Protein AF-A0A7K1FU73-F1 (afdb_monomer_lite)

pLDDT: mean 76.1, std 16.8, range [31.58, 98.06]

Radius of gyration: 21.7 Å; chains: 1; bounding box: 49×62×50 Å

Sequence (263 aa):
MDVRQYDPAIARWTVIDPVTHYTESPYNAFSNNPVYFADPSGASPIYNSTTGQYVINGKEVSFNEAMSYANSGGNSDGSNNNVSDTNNSDANNGDNSTIKFPKGEDYEKKYPRLTKLAKQIHSYVQNNSDLLYYLSYYSGYSTMEVLEKLQYGQGTELQSWFYTGEDSDNNGWTPNTGNFITVNAKFVNGLEIAKRNSTIQATSFLLMTTILHEFIHSSRVKNHLPDVTAEYGKALEKYGFGEDINKNNAHEYYQKNGWDFKY

Secondary structure (DSSP, 8-state):
--S--EETTTTEESS--SS--TTS-TT--GGG-TTT---SS----SEETTTTEEEETTEEE-HHHHHHHHHTTTTTTS----S-----------------PPTTS-HHHH-HHHHHHHHHHHHHHHT-HHHHHHHHHHHSS-HHHHHHHHSBTBSSEEEEE---SS-TT--EE--TT-SEEEEEHHHHHHHHH--SHHHHHHHHHHHHHHHHHHHHHHHHHHTT---SS--HHHHHIIIIISS---TTTHHHHHHHTT-----

Foldseek 3Di:
DVPWDADPVVRWTPDFQPDDDPVDGSTHDQVPCPPPDDDPQSADDLADPVVRFRAFQLDTDDPVVSVVCVVVCHCSVRPGPSHHPPPDDDDDDDPPFAAAADPDDPCCVVQVLVLLLLQVLLVLLVPQVQLLVLLCVLLVHDSVVSSQQSTHRHNAHEYEDEDPDPPLFDQKDADLQLRHIYGHVVLSVQLRPDDDQLSVLLSSQSNSLRVSQSSSVSSCSVVVHDPPPDSSSQVSCCRVQVHRRGPVCSSPRSVVSVHDRDD

Structure (mmCIF, N/CA/C/O backbone):
data_AF-A0A7K1FU73-F1
#
_entry.id   AF-A0A7K1FU73-F1
#
loop_
_atom_site.group_PDB
_atom_site.id
_atom_site.type_symbol
_atom_site.label_atom_id
_atom_site.label_alt_id
_atom_site.label_comp_id
_atom_site.label_asym_id
_atom_site.label_entity_id
_atom_site.label_seq_id
_atom_site.pdbx_PDB_ins_code
_atom_site.Cartn_x
_atom_site.Cartn_y
_atom_site.Cartn_z
_atom_site.occupancy
_atom_site.B_iso_or_equiv
_atom_site.auth_seq_id
_atom_site.auth_comp_id
_atom_site.auth_asym_id
_atom_site.auth_atom_id
_atom_site.pdbx_PDB_model_num
ATOM 1 N N . MET A 1 1 ? 25.090 -25.782 -15.969 1.00 52.75 1 MET A N 1
ATOM 2 C CA . MET A 1 1 ? 24.345 -26.572 -14.969 1.00 52.75 1 MET A CA 1
ATOM 3 C C . MET A 1 1 ? 25.040 -27.920 -14.856 1.00 52.75 1 MET A C 1
ATOM 5 O O . MET A 1 1 ? 24.712 -28.822 -15.612 1.00 52.75 1 MET A O 1
ATOM 9 N N . ASP A 1 2 ? 26.058 -28.030 -14.001 1.00 50.34 2 ASP A N 1
ATOM 10 C CA . ASP A 1 2 ? 26.909 -29.237 -13.936 1.00 50.34 2 ASP A CA 1
ATOM 11 C C . ASP A 1 2 ? 26.334 -30.362 -13.058 1.00 50.34 2 ASP A C 1
ATOM 13 O O . ASP A 1 2 ? 26.825 -31.485 -13.105 1.00 50.34 2 ASP A O 1
ATOM 17 N N . VAL A 1 3 ? 25.274 -30.099 -12.282 1.00 53.81 3 VAL A N 1
ATOM 18 C CA . VAL A 1 3 ? 24.751 -31.052 -11.282 1.00 53.81 3 VAL A CA 1
ATOM 19 C C . VAL A 1 3 ? 23.372 -31.632 -11.607 1.00 53.81 3 VAL A C 1
ATOM 21 O O . VAL A 1 3 ? 23.011 -32.672 -11.060 1.00 53.81 3 VAL A O 1
ATOM 24 N N . ARG A 1 4 ? 22.598 -31.007 -12.506 1.00 69.06 4 ARG A N 1
ATOM 25 C CA . ARG A 1 4 ? 21.261 -31.476 -12.908 1.00 69.06 4 ARG A CA 1
ATOM 26 C C . ARG A 1 4 ? 20.988 -31.220 -14.387 1.00 69.06 4 ARG A C 1
ATOM 28 O O . ARG A 1 4 ? 21.364 -30.183 -14.927 1.00 69.06 4 ARG A O 1
ATOM 35 N N . GLN A 1 5 ? 20.307 -32.168 -15.026 1.00 77.38 5 GLN A N 1
ATOM 36 C CA . GLN A 1 5 ? 19.831 -32.046 -16.403 1.00 77.38 5 GLN A CA 1
ATOM 37 C C . GLN A 1 5 ? 18.377 -31.558 -16.401 1.00 77.38 5 GLN A C 1
ATOM 39 O O . GLN A 1 5 ? 17.515 -32.155 -15.754 1.00 77.38 5 GLN A O 1
ATOM 44 N N . TYR A 1 6 ? 18.117 -30.449 -17.092 1.00 79.94 6 TYR A N 1
ATOM 45 C CA . TYR A 1 6 ? 16.782 -29.873 -17.256 1.00 79.94 6 TYR A CA 1
ATOM 46 C C . TYR A 1 6 ? 16.187 -30.307 -18.593 1.00 79.94 6 TYR A C 1
ATOM 48 O O . TYR A 1 6 ? 16.854 -30.183 -19.622 1.00 79.94 6 TYR A O 1
ATOM 56 N N . ASP A 1 7 ? 14.936 -30.767 -18.586 1.00 82.88 7 ASP A N 1
ATOM 57 C CA . ASP A 1 7 ? 14.176 -31.000 -19.810 1.00 82.88 7 ASP A CA 1
ATOM 58 C C . ASP A 1 7 ? 13.173 -29.849 -20.022 1.00 82.88 7 ASP A C 1
ATOM 60 O O . ASP A 1 7 ? 12.140 -29.780 -19.340 1.00 82.88 7 ASP A O 1
ATOM 64 N N . PRO A 1 8 ? 13.449 -28.932 -20.970 1.00 80.69 8 PRO A N 1
ATOM 65 C CA . PRO A 1 8 ? 12.564 -27.809 -21.247 1.00 80.69 8 PRO A CA 1
ATOM 66 C C . PRO A 1 8 ? 11.230 -28.230 -21.872 1.00 80.69 8 PRO A C 1
ATOM 68 O O . PRO A 1 8 ? 10.274 -27.465 -21.776 1.00 80.69 8 PRO A O 1
ATOM 71 N N . ALA A 1 9 ? 11.127 -29.418 -22.486 1.00 82.44 9 ALA A N 1
ATOM 72 C CA . ALA A 1 9 ? 9.883 -29.884 -23.099 1.00 82.44 9 ALA A CA 1
ATOM 73 C C . ALA A 1 9 ? 8.816 -30.225 -22.049 1.00 82.44 9 ALA A C 1
ATOM 75 O O . ALA A 1 9 ? 7.623 -30.076 -22.308 1.00 82.44 9 ALA A O 1
ATOM 76 N N . ILE A 1 10 ? 9.245 -30.647 -20.859 1.00 83.44 10 ILE A N 1
ATOM 77 C CA . ILE A 1 10 ? 8.354 -30.958 -19.732 1.00 83.44 10 ILE A CA 1
ATOM 78 C C . ILE A 1 10 ? 8.454 -29.946 -18.587 1.00 83.44 10 ILE A C 1
ATOM 80 O O . ILE A 1 10 ? 7.702 -30.052 -17.622 1.00 83.44 10 ILE A O 1
ATOM 84 N N . ALA A 1 11 ? 9.358 -28.969 -18.692 1.00 82.00 11 ALA A N 1
ATOM 85 C CA . ALA A 1 11 ? 9.645 -27.958 -17.679 1.00 82.00 11 ALA A CA 1
ATOM 86 C C . ALA A 1 11 ? 9.972 -28.539 -16.288 1.00 82.00 11 ALA A C 1
ATOM 88 O O . ALA A 1 11 ? 9.497 -28.057 -15.256 1.00 82.00 11 ALA A O 1
ATOM 89 N N . ARG A 1 12 ? 10.771 -29.613 -16.260 1.00 83.12 12 ARG A N 1
ATOM 90 C CA . ARG A 1 12 ? 11.177 -30.326 -15.037 1.00 83.12 12 ARG A CA 1
ATOM 91 C C . ARG A 1 12 ? 12.651 -30.714 -15.089 1.00 83.12 12 ARG A C 1
ATOM 93 O O . ARG A 1 12 ? 13.241 -30.836 -16.163 1.00 83.12 12 ARG A O 1
ATOM 100 N N . TRP A 1 13 ? 13.232 -30.965 -13.918 1.00 82.06 13 TRP A N 1
ATOM 101 C CA . TRP A 1 13 ? 14.508 -31.677 -13.828 1.00 82.06 13 TRP A CA 1
ATOM 102 C C . TRP A 1 13 ? 14.306 -33.157 -14.164 1.00 82.06 13 TRP A C 1
ATOM 104 O O . TRP A 1 13 ? 13.301 -33.750 -13.778 1.00 82.06 13 TRP A O 1
ATOM 114 N N . THR A 1 14 ? 15.258 -33.764 -14.872 1.00 84.06 14 THR A N 1
ATOM 115 C CA . THR A 1 14 ? 15.223 -35.201 -15.212 1.00 84.06 14 THR A CA 1
ATOM 116 C C . THR A 1 14 ? 15.855 -36.080 -14.135 1.00 84.06 14 THR A C 1
ATOM 118 O O . THR A 1 14 ? 15.751 -37.305 -14.183 1.00 84.06 14 THR A O 1
ATOM 121 N N . VAL A 1 15 ? 16.494 -35.455 -13.147 1.00 81.38 15 VAL A N 1
ATOM 122 C CA . VAL A 1 15 ? 17.135 -36.096 -11.999 1.00 81.38 15 VAL A CA 1
ATOM 123 C C . VAL A 1 15 ? 16.584 -35.506 -10.704 1.00 81.38 15 VAL A C 1
ATOM 125 O O . VAL A 1 15 ? 16.215 -34.332 -10.662 1.00 81.38 15 VAL A O 1
ATOM 128 N N . ILE A 1 16 ? 16.516 -36.339 -9.663 1.00 79.44 16 ILE A N 1
ATOM 129 C CA . ILE A 1 16 ? 16.050 -35.955 -8.325 1.00 79.44 16 ILE A CA 1
ATOM 130 C C . ILE A 1 16 ? 16.958 -34.855 -7.766 1.00 79.44 16 ILE A C 1
ATOM 132 O O . ILE A 1 16 ? 18.182 -34.966 -7.844 1.00 79.44 16 ILE A O 1
ATOM 136 N N . ASP A 1 17 ? 16.354 -33.818 -7.187 1.00 71.88 17 ASP A N 1
ATOM 137 C CA . ASP A 1 17 ? 17.077 -32.797 -6.433 1.00 71.88 17 ASP A CA 1
ATOM 138 C C . ASP A 1 17 ? 17.860 -33.437 -5.267 1.00 71.88 17 ASP A C 1
ATOM 140 O O . ASP A 1 17 ? 17.248 -34.098 -4.420 1.00 71.88 17 ASP A O 1
ATOM 144 N N . PRO A 1 18 ? 19.196 -33.278 -5.198 1.00 65.62 18 PRO A N 1
ATOM 145 C CA . PRO A 1 18 ? 19.981 -33.769 -4.067 1.00 65.62 18 PRO A CA 1
ATOM 146 C C . PRO A 1 18 ? 19.616 -33.078 -2.741 1.00 65.62 18 PRO A C 1
ATOM 148 O O . PRO A 1 18 ? 19.942 -33.606 -1.677 1.00 65.62 18 PRO A O 1
ATOM 151 N N . VAL A 1 19 ? 18.928 -31.932 -2.791 1.00 60.50 19 VAL A N 1
ATOM 152 C CA . VAL A 1 19 ? 18.384 -31.218 -1.636 1.00 60.50 19 VAL A CA 1
ATOM 153 C C . VAL A 1 19 ? 16.876 -31.464 -1.549 1.00 60.50 19 VAL A C 1
ATOM 155 O O . VAL A 1 19 ? 16.089 -31.091 -2.420 1.00 60.50 19 VAL A O 1
ATOM 158 N N . THR A 1 20 ? 16.446 -32.103 -0.463 1.00 65.31 20 THR A N 1
ATOM 159 C CA . THR A 1 20 ? 15.028 -32.386 -0.218 1.00 65.31 20 THR A CA 1
ATOM 160 C C . THR A 1 20 ? 14.279 -31.145 0.249 1.00 65.31 20 THR A C 1
ATOM 162 O O . THR A 1 20 ? 14.499 -30.657 1.357 1.00 65.31 20 THR A O 1
ATOM 165 N N . HIS A 1 21 ? 13.318 -30.711 -0.559 1.00 62.16 21 HIS A N 1
ATOM 166 C CA . HIS A 1 21 ? 12.363 -29.661 -0.225 1.00 62.16 21 HIS A CA 1
ATOM 167 C C . HIS A 1 21 ? 11.015 -30.308 0.120 1.00 62.16 21 HIS A C 1
ATOM 169 O O . HIS A 1 21 ? 10.339 -30.838 -0.753 1.00 62.16 21 HIS A O 1
ATOM 175 N N . TYR A 1 22 ? 10.604 -30.297 1.392 1.00 71.75 22 TYR A N 1
ATOM 176 C CA . TYR A 1 22 ? 9.397 -31.020 1.841 1.00 71.75 22 TYR A CA 1
ATOM 177 C C . TYR A 1 22 ? 8.083 -30.488 1.252 1.00 71.75 22 TYR A C 1
ATOM 179 O O . TYR A 1 22 ? 7.077 -31.194 1.239 1.00 71.75 22 TYR A O 1
ATOM 187 N N . THR A 1 23 ? 8.086 -29.241 0.788 1.00 69.31 23 THR A N 1
ATOM 188 C CA . THR A 1 23 ? 6.921 -28.556 0.220 1.00 69.31 23 THR A CA 1
ATOM 189 C C . THR A 1 23 ? 6.911 -28.562 -1.305 1.00 69.31 23 THR A C 1
ATOM 191 O O . THR A 1 23 ? 5.951 -28.085 -1.904 1.00 69.31 23 THR A O 1
ATOM 194 N N . GLU A 1 24 ? 7.954 -29.096 -1.944 1.00 73.38 24 GLU A N 1
ATOM 195 C CA . GLU A 1 24 ? 8.099 -29.090 -3.395 1.00 73.38 24 GLU A CA 1
ATOM 196 C C . GLU A 1 24 ? 8.406 -30.485 -3.944 1.00 73.38 24 GLU A C 1
ATOM 198 O O . GLU A 1 24 ? 8.929 -31.365 -3.264 1.00 73.38 24 GLU A O 1
ATOM 203 N N . SER A 1 25 ? 8.055 -30.710 -5.211 1.00 78.12 25 SER A N 1
ATOM 204 C CA . SER A 1 25 ? 8.450 -31.943 -5.887 1.00 78.12 25 SER A CA 1
ATOM 205 C C . SER A 1 25 ? 9.976 -31.988 -6.038 1.00 78.12 25 SER A C 1
ATOM 207 O O . SER A 1 25 ? 10.556 -30.973 -6.423 1.00 78.12 25 SER A O 1
ATOM 209 N N . PRO A 1 26 ? 10.626 -33.159 -5.893 1.00 81.62 26 PRO A N 1
ATOM 210 C CA . PRO A 1 26 ? 12.058 -33.311 -6.171 1.00 81.62 26 PRO A CA 1
ATOM 211 C C . PRO A 1 26 ? 12.457 -33.029 -7.630 1.00 81.62 26 PRO A C 1
ATOM 213 O O . PRO A 1 26 ? 13.639 -33.042 -7.955 1.00 81.62 26 PRO A O 1
ATOM 216 N N . TYR A 1 27 ? 11.479 -32.810 -8.514 1.00 80.44 27 TYR A N 1
ATOM 217 C CA . TYR A 1 27 ? 11.668 -32.472 -9.925 1.00 80.44 27 TYR A CA 1
ATOM 218 C C . TYR A 1 27 ? 11.210 -31.041 -10.260 1.00 80.44 27 TYR A C 1
ATOM 220 O O . TYR A 1 27 ? 11.116 -30.678 -11.437 1.00 80.44 27 TYR A O 1
ATOM 228 N N . ASN A 1 28 ? 10.873 -30.231 -9.247 1.00 79.00 28 ASN A N 1
ATOM 229 C CA . ASN A 1 28 ? 10.442 -28.847 -9.426 1.00 79.00 28 ASN A CA 1
ATOM 230 C C . ASN A 1 28 ? 11.601 -27.983 -9.945 1.00 79.00 28 ASN A C 1
ATOM 232 O O . ASN A 1 28 ? 12.702 -28.038 -9.407 1.00 79.00 28 ASN A O 1
ATOM 236 N N . ALA A 1 29 ? 11.348 -27.197 -10.991 1.00 69.88 29 ALA A N 1
ATOM 237 C CA . ALA A 1 29 ? 12.312 -26.268 -11.559 1.00 69.88 29 ALA A CA 1
ATOM 238 C C . ALA A 1 29 ? 11.847 -24.827 -11.324 1.00 69.88 29 ALA A C 1
ATOM 240 O O . ALA A 1 29 ? 10.680 -24.504 -11.565 1.00 69.88 29 ALA A O 1
ATOM 241 N N . PHE A 1 30 ? 12.770 -23.968 -10.879 1.00 74.38 30 PHE A N 1
ATOM 242 C CA . PHE A 1 30 ? 12.553 -22.524 -10.711 1.00 74.38 30 PHE A CA 1
ATOM 243 C C . PHE A 1 30 ? 11.355 -22.173 -9.804 1.00 74.38 30 PHE A C 1
ATOM 245 O O . PHE A 1 30 ? 10.667 -21.186 -10.059 1.00 74.38 30 PHE A O 1
ATOM 252 N N . SER A 1 31 ? 11.030 -23.015 -8.812 1.00 68.62 31 SER A N 1
ATOM 253 C CA . SER A 1 31 ? 9.813 -22.910 -7.980 1.00 68.62 31 SER A CA 1
ATOM 254 C C . SER A 1 31 ? 8.526 -22.707 -8.805 1.00 68.62 31 SER A C 1
ATOM 256 O O . SER A 1 31 ? 7.625 -21.963 -8.423 1.00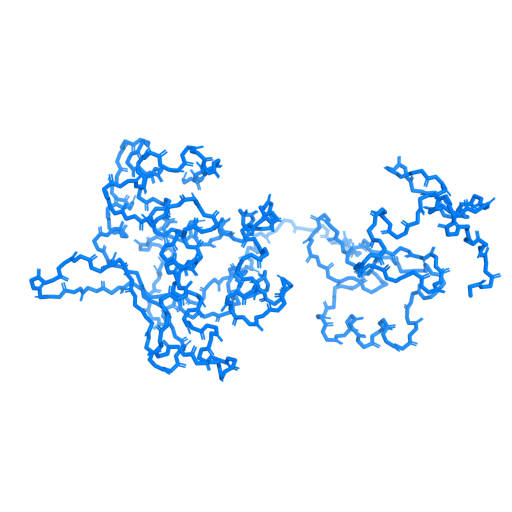 68.62 31 SER A O 1
ATOM 258 N N . ASN A 1 32 ? 8.440 -23.373 -9.965 1.00 71.56 32 ASN A N 1
ATOM 259 C CA . ASN A 1 32 ? 7.395 -23.232 -10.987 1.00 71.56 32 ASN A CA 1
ATOM 260 C C . ASN A 1 32 ? 7.255 -21.827 -11.616 1.00 71.56 32 ASN A C 1
ATOM 262 O O . ASN A 1 32 ? 6.217 -21.533 -12.210 1.00 71.56 32 ASN A O 1
ATOM 266 N N . ASN A 1 33 ? 8.275 -20.967 -11.537 1.00 70.00 33 ASN A N 1
ATOM 267 C CA . ASN A 1 33 ? 8.262 -19.640 -12.154 1.00 70.00 33 ASN A CA 1
ATOM 268 C C . ASN A 1 33 ? 9.570 -19.310 -12.921 1.00 70.00 33 ASN A C 1
ATOM 270 O O . ASN A 1 33 ? 10.372 -18.478 -12.484 1.00 70.00 33 ASN A O 1
ATOM 274 N N . PRO A 1 34 ? 9.776 -19.916 -14.110 1.00 58.41 34 PRO A N 1
ATOM 275 C CA . PRO A 1 34 ? 10.985 -19.739 -14.927 1.00 58.41 34 PRO A CA 1
ATOM 276 C C . PRO A 1 34 ? 11.115 -18.356 -15.587 1.00 58.41 34 PRO A C 1
ATOM 278 O O . PRO A 1 34 ? 12.133 -18.071 -16.211 1.00 58.41 34 PRO A O 1
ATOM 281 N N . VAL A 1 35 ? 10.089 -17.502 -15.495 1.00 54.41 35 VAL A N 1
ATOM 282 C CA . VAL A 1 35 ? 10.132 -16.122 -16.014 1.00 54.41 35 VAL A CA 1
ATOM 283 C C . VAL A 1 35 ? 10.906 -15.206 -15.062 1.00 54.41 35 VAL A C 1
ATOM 285 O O . VAL A 1 35 ? 11.535 -14.250 -15.509 1.00 54.41 35 VAL A O 1
ATOM 288 N N . TYR A 1 36 ? 10.875 -15.508 -13.761 1.00 38.91 36 TYR A N 1
ATOM 289 C CA . TYR A 1 36 ? 11.442 -14.661 -12.710 1.00 38.91 36 TYR A CA 1
ATOM 290 C C . TYR A 1 36 ? 12.682 -15.257 -12.046 1.00 38.91 36 TYR A C 1
ATOM 292 O O . TYR A 1 36 ? 13.560 -14.506 -11.626 1.00 38.91 36 TYR A O 1
ATOM 300 N N . PHE A 1 37 ? 12.772 -16.583 -11.951 1.00 49.66 37 PHE A N 1
ATOM 301 C CA . PHE A 1 37 ? 13.886 -17.247 -11.286 1.00 49.66 37 PHE A CA 1
ATOM 302 C C . PHE A 1 37 ? 14.788 -17.929 -12.309 1.00 49.66 37 PHE A C 1
ATOM 304 O O . PHE A 1 37 ? 14.362 -18.815 -13.048 1.00 49.66 37 PHE A O 1
ATOM 311 N N . ALA A 1 38 ? 16.058 -17.534 -12.321 1.00 52.47 38 ALA A N 1
ATOM 312 C CA . ALA A 1 38 ? 17.122 -18.358 -12.862 1.00 52.47 38 ALA A CA 1
ATOM 313 C C . ALA A 1 38 ? 17.700 -19.170 -11.705 1.00 52.47 38 ALA A C 1
ATOM 315 O O . ALA A 1 38 ? 17.934 -18.625 -10.628 1.00 52.47 38 ALA A O 1
ATOM 316 N N . ASP A 1 39 ? 17.947 -20.454 -11.940 1.00 50.50 39 ASP A N 1
ATOM 317 C CA . ASP A 1 39 ? 18.585 -21.350 -10.979 1.00 50.50 39 ASP A CA 1
ATOM 318 C C . ASP A 1 39 ? 19.924 -21.841 -11.561 1.00 50.50 39 ASP A C 1
ATOM 320 O O . ASP A 1 39 ? 19.989 -22.919 -12.160 1.00 50.50 39 ASP A O 1
ATOM 324 N N . PRO A 1 40 ? 20.994 -21.016 -11.518 1.00 50.38 40 PRO A N 1
ATOM 325 C CA . PRO A 1 40 ? 22.256 -21.345 -12.178 1.00 50.38 40 PRO A CA 1
ATOM 326 C C . PRO A 1 40 ? 22.963 -22.561 -11.559 1.00 50.38 40 PRO A C 1
ATOM 328 O O . PRO A 1 40 ? 23.742 -23.220 -12.256 1.00 50.38 40 PRO A O 1
ATOM 331 N N . SER A 1 41 ? 22.694 -22.859 -10.279 1.00 49.75 41 SER A N 1
ATOM 332 C CA . SER A 1 41 ? 23.367 -23.901 -9.490 1.00 49.75 41 SER A CA 1
ATOM 333 C C . SER A 1 41 ? 22.457 -25.019 -8.975 1.00 49.75 41 SER A C 1
ATOM 335 O O . SER A 1 41 ? 22.942 -26.131 -8.778 1.00 49.75 41 SER A O 1
ATOM 337 N N . GLY A 1 42 ? 21.161 -24.779 -8.784 1.00 49.28 42 GLY A N 1
ATOM 338 C CA . GLY A 1 42 ? 20.241 -25.731 -8.176 1.00 49.28 42 GLY A CA 1
ATOM 339 C C . GLY A 1 42 ? 19.954 -25.512 -6.685 1.00 49.28 42 GLY A C 1
ATOM 340 O O . GLY A 1 42 ? 19.651 -26.508 -6.034 1.00 49.28 42 GLY A O 1
ATOM 341 N N . ALA A 1 43 ? 20.127 -24.313 -6.114 1.00 51.78 43 ALA A N 1
ATOM 342 C CA . ALA A 1 43 ? 20.293 -24.122 -4.661 1.00 51.78 43 ALA A CA 1
ATOM 343 C C . ALA A 1 43 ? 19.257 -23.194 -3.976 1.00 51.78 43 ALA A C 1
ATOM 345 O O . ALA A 1 43 ? 18.640 -22.342 -4.609 1.00 51.78 43 ALA A O 1
ATOM 346 N N . SER A 1 44 ? 19.104 -23.360 -2.650 1.00 52.00 44 SER A N 1
ATOM 347 C CA . SER A 1 44 ? 18.146 -22.669 -1.760 1.00 52.00 44 SER A CA 1
ATOM 348 C C . SER A 1 44 ? 18.219 -21.129 -1.787 1.00 52.00 44 SER A C 1
ATOM 350 O O . SER A 1 44 ? 19.300 -20.569 -1.973 1.00 52.00 44 SER A O 1
ATOM 352 N N . PRO A 1 45 ? 17.113 -20.407 -1.505 1.00 57.75 45 PRO A N 1
ATOM 353 C CA . PRO A 1 45 ? 17.083 -18.941 -1.530 1.00 57.75 45 PRO A CA 1
ATOM 354 C C . PRO A 1 45 ? 17.888 -18.286 -0.385 1.00 57.75 45 PRO A C 1
ATOM 356 O O . PRO A 1 45 ? 17.919 -18.792 0.733 1.00 57.75 45 PRO A O 1
ATOM 359 N N . ILE A 1 46 ? 18.493 -17.116 -0.653 1.00 68.12 46 ILE A N 1
ATOM 360 C CA . ILE A 1 46 ? 19.150 -16.217 0.338 1.00 68.12 46 ILE A CA 1
ATOM 361 C C . ILE A 1 46 ? 18.112 -15.438 1.179 1.00 68.12 46 ILE A C 1
ATOM 363 O O . ILE A 1 46 ? 18.423 -14.830 2.201 1.00 68.12 46 ILE A O 1
ATOM 367 N N . TYR A 1 47 ? 16.858 -15.454 0.730 1.00 66.12 47 TYR A N 1
ATOM 368 C CA . TYR A 1 47 ? 15.725 -14.790 1.359 1.00 66.12 47 TYR A CA 1
ATOM 369 C C . TYR A 1 47 ? 14.976 -15.748 2.285 1.00 66.12 47 TYR A C 1
ATOM 371 O O . TYR A 1 47 ? 14.529 -16.811 1.845 1.00 66.12 47 TYR A O 1
ATOM 379 N N . ASN A 1 48 ? 14.809 -15.374 3.551 1.00 66.31 48 ASN A N 1
ATOM 380 C CA . ASN A 1 48 ? 13.980 -16.105 4.497 1.00 66.31 48 ASN A CA 1
ATOM 381 C C . ASN A 1 48 ? 12.521 -15.665 4.329 1.00 66.31 48 ASN A C 1
ATOM 383 O O . ASN A 1 48 ? 12.128 -14.587 4.769 1.00 66.31 48 ASN A O 1
ATOM 387 N N . SER A 1 49 ? 11.693 -16.518 3.727 1.00 54.09 49 SER A N 1
ATOM 388 C CA . SER A 1 49 ? 10.267 -16.240 3.505 1.00 54.09 49 SER A CA 1
ATOM 389 C C . SER A 1 49 ? 9.427 -16.182 4.786 1.00 54.09 49 SER A C 1
ATOM 391 O O . SER A 1 49 ? 8.303 -15.692 4.750 1.00 54.09 49 SER A O 1
ATOM 393 N N . THR A 1 50 ? 9.947 -16.685 5.907 1.00 54.03 50 THR A N 1
ATOM 394 C CA . THR A 1 50 ? 9.276 -16.691 7.215 1.00 54.03 50 THR A CA 1
ATOM 395 C C . THR A 1 50 ? 9.532 -15.397 7.985 1.00 54.03 50 THR A C 1
ATOM 397 O O . THR A 1 50 ? 8.621 -14.882 8.628 1.00 54.03 50 THR A O 1
ATOM 400 N N . THR A 1 51 ? 10.756 -14.864 7.935 1.00 53.25 51 THR A N 1
ATOM 401 C CA . THR A 1 51 ? 11.141 -13.634 8.653 1.00 53.25 51 THR A CA 1
ATOM 402 C C . THR A 1 51 ? 11.183 -12.396 7.758 1.00 53.25 51 THR A C 1
ATOM 404 O O . THR A 1 51 ? 11.228 -11.280 8.266 1.00 53.25 51 THR A O 1
ATOM 407 N N . GLY A 1 52 ? 11.149 -12.567 6.435 1.00 57.69 52 GLY A N 1
ATOM 408 C CA . GLY A 1 52 ? 11.254 -11.483 5.459 1.00 57.69 52 GLY A CA 1
ATOM 409 C C . GLY A 1 52 ? 12.661 -10.892 5.326 1.00 57.69 52 GLY A C 1
ATOM 410 O O . GLY A 1 52 ? 12.808 -9.806 4.773 1.00 57.69 52 GLY A O 1
ATOM 411 N N . GLN A 1 53 ? 13.685 -11.577 5.839 1.00 66.12 53 GLN A N 1
ATOM 412 C CA . GLN A 1 53 ? 15.058 -11.074 5.932 1.00 66.12 53 GLN A CA 1
ATOM 413 C C . GLN A 1 53 ? 15.979 -11.727 4.896 1.00 66.12 53 GLN A C 1
ATOM 415 O O . GLN A 1 53 ? 15.761 -12.867 4.485 1.00 66.12 53 GLN A O 1
ATOM 420 N N . TYR A 1 54 ? 17.049 -11.027 4.516 1.00 73.69 54 TYR A N 1
ATOM 421 C CA . TYR A 1 54 ? 18.167 -11.630 3.793 1.00 73.69 54 TYR A CA 1
ATOM 422 C C . TYR A 1 54 ? 19.171 -12.175 4.802 1.00 73.69 54 TYR A C 1
ATOM 424 O O . TYR A 1 54 ? 19.671 -11.426 5.641 1.00 73.69 54 TYR A O 1
ATOM 432 N N . VAL A 1 55 ? 19.471 -13.469 4.723 1.00 75.19 55 VAL A N 1
ATOM 433 C CA . VAL A 1 55 ? 20.389 -14.130 5.653 1.00 75.19 55 VAL A CA 1
ATOM 434 C C . VAL A 1 55 ? 21.524 -14.759 4.856 1.00 75.19 55 VAL A C 1
ATOM 436 O O . VAL A 1 55 ? 21.280 -15.532 3.931 1.00 75.19 55 VAL A O 1
ATOM 439 N N . ILE A 1 56 ? 22.764 -14.422 5.214 1.00 76.19 56 ILE A N 1
ATOM 440 C CA . ILE A 1 56 ? 23.977 -15.076 4.710 1.00 76.19 56 ILE A CA 1
ATOM 441 C C . ILE A 1 56 ? 24.659 -15.759 5.894 1.00 76.19 56 ILE A C 1
ATOM 443 O O . ILE A 1 56 ? 25.104 -15.087 6.824 1.00 76.19 56 ILE A O 1
ATOM 447 N N . ASN A 1 57 ? 24.774 -17.085 5.851 1.00 74.81 57 ASN A N 1
ATOM 448 C CA . ASN A 1 57 ? 25.453 -17.906 6.856 1.00 74.81 57 ASN A CA 1
ATOM 449 C C . ASN A 1 57 ? 24.969 -17.622 8.291 1.00 74.81 57 ASN A C 1
ATOM 451 O O . ASN A 1 57 ? 25.778 -17.407 9.191 1.00 74.81 57 ASN A O 1
ATOM 455 N N . GLY A 1 58 ? 23.649 -17.567 8.492 1.00 71.62 58 GLY A N 1
ATOM 456 C CA . GLY A 1 58 ? 23.038 -17.310 9.800 1.00 71.62 58 GLY A CA 1
ATOM 457 C C . GLY A 1 58 ? 23.082 -15.853 10.270 1.00 71.62 58 GLY A C 1
ATOM 458 O O . GLY A 1 58 ? 22.604 -15.556 11.365 1.00 71.62 58 GLY A O 1
ATOM 459 N N . LYS A 1 59 ? 23.611 -14.932 9.452 1.00 72.31 59 LYS A N 1
ATOM 460 C CA . LYS A 1 59 ? 23.656 -13.496 9.740 1.00 72.31 59 LYS A CA 1
ATOM 461 C C . LYS A 1 59 ? 22.700 -12.723 8.837 1.00 72.31 59 LYS A C 1
ATOM 463 O O . LYS A 1 59 ? 22.771 -12.836 7.616 1.00 72.31 59 LYS A O 1
ATOM 468 N N . GLU A 1 60 ? 21.860 -11.887 9.439 1.00 77.44 60 GLU A N 1
ATOM 469 C CA . GLU A 1 60 ? 21.057 -10.905 8.708 1.00 77.44 60 GLU A CA 1
ATOM 470 C C . GLU A 1 60 ? 21.963 -9.882 8.007 1.00 77.44 60 GLU A C 1
ATOM 472 O O . GLU A 1 60 ? 22.883 -9.317 8.611 1.00 77.44 60 GLU A O 1
ATOM 477 N N . VAL A 1 61 ? 21.710 -9.658 6.721 1.00 67.94 61 VAL A N 1
ATOM 478 C CA . VAL A 1 61 ? 22.462 -8.730 5.874 1.00 67.94 61 VAL A CA 1
ATOM 479 C C . VAL A 1 61 ? 21.523 -7.767 5.159 1.00 67.94 61 VAL A C 1
ATOM 481 O O . VAL A 1 61 ? 20.338 -8.041 4.968 1.00 67.94 61 VAL A O 1
ATOM 484 N N . SER A 1 62 ? 22.056 -6.628 4.726 1.00 64.00 62 SER A N 1
ATOM 485 C CA . SER A 1 62 ? 21.318 -5.714 3.856 1.00 64.00 62 SER A CA 1
ATOM 486 C C . SER A 1 62 ? 21.128 -6.305 2.456 1.00 64.00 62 SER A C 1
ATOM 488 O O . SER A 1 62 ? 21.895 -7.156 2.000 1.00 64.00 62 SER A O 1
ATOM 490 N N . PHE A 1 63 ? 20.138 -5.800 1.720 1.00 58.34 63 PHE A N 1
ATOM 491 C CA . PHE A 1 63 ? 19.896 -6.205 0.334 1.00 58.34 63 PHE A CA 1
ATOM 492 C C . PHE A 1 63 ? 21.127 -6.012 -0.569 1.00 58.34 63 PHE A C 1
ATOM 494 O O . PHE A 1 63 ? 21.447 -6.883 -1.373 1.00 58.34 63 PHE A O 1
ATOM 501 N N . ASN A 1 64 ? 21.865 -4.910 -0.405 1.00 58.62 64 ASN A N 1
ATOM 502 C CA . ASN A 1 64 ? 23.079 -4.653 -1.186 1.00 58.62 64 ASN A CA 1
ATOM 503 C C . ASN A 1 64 ? 24.166 -5.708 -0.930 1.00 58.62 64 ASN A C 1
ATOM 505 O O . ASN A 1 64 ? 24.874 -6.106 -1.857 1.00 58.62 64 ASN A O 1
ATOM 509 N N . GLU A 1 65 ? 24.283 -6.187 0.310 1.00 62.41 65 GLU A N 1
ATOM 510 C CA . GLU A 1 65 ? 25.205 -7.263 0.683 1.00 62.41 65 GLU A CA 1
ATOM 511 C C . GLU A 1 65 ? 24.730 -8.615 0.134 1.00 62.41 65 GLU A C 1
ATOM 513 O O . GLU A 1 65 ? 25.534 -9.343 -0.446 1.00 62.41 65 GLU A O 1
ATOM 518 N N . ALA A 1 66 ? 23.428 -8.913 0.216 1.00 69.88 66 ALA A N 1
ATOM 519 C CA . ALA A 1 66 ? 22.816 -10.111 -0.365 1.00 69.88 66 ALA A CA 1
ATOM 520 C C . ALA A 1 66 ? 22.974 -10.177 -1.890 1.00 69.88 66 ALA A C 1
ATOM 522 O O . ALA A 1 66 ? 23.346 -11.214 -2.436 1.00 69.88 66 ALA A O 1
ATOM 523 N N . MET A 1 67 ? 22.760 -9.054 -2.576 1.00 63.00 67 MET A N 1
ATOM 524 C CA . MET A 1 67 ? 22.915 -8.924 -4.023 1.00 63.00 67 MET A CA 1
ATOM 525 C C . MET A 1 67 ? 24.383 -9.042 -4.445 1.00 63.00 67 MET A C 1
ATOM 527 O O . MET A 1 67 ? 24.700 -9.727 -5.414 1.00 63.00 67 MET A O 1
ATOM 531 N N . SER A 1 68 ? 25.301 -8.417 -3.703 1.00 68.69 68 SER A N 1
ATOM 532 C CA . SER A 1 68 ? 26.744 -8.544 -3.956 1.00 68.69 68 SER A CA 1
ATOM 533 C C . SER A 1 68 ? 27.231 -9.980 -3.748 1.00 68.69 68 SER A C 1
ATOM 535 O O . SER A 1 68 ? 28.033 -10.489 -4.530 1.00 68.69 68 SER A O 1
ATOM 537 N N . TYR A 1 69 ? 26.714 -10.657 -2.723 1.00 69.25 69 TYR A N 1
ATOM 538 C CA . TYR A 1 69 ? 26.991 -12.063 -2.455 1.00 69.25 69 TYR A CA 1
ATOM 539 C C . TYR A 1 69 ? 26.427 -12.977 -3.555 1.00 69.25 69 TYR A C 1
ATOM 541 O O . TYR A 1 69 ? 27.167 -13.784 -4.104 1.00 69.25 69 TYR A O 1
ATOM 549 N N . ALA A 1 70 ? 25.172 -12.794 -3.975 1.00 67.12 70 ALA A N 1
ATOM 550 C CA . ALA A 1 70 ? 24.577 -13.565 -5.070 1.00 67.12 70 ALA A CA 1
ATOM 551 C C . ALA A 1 70 ? 25.325 -13.364 -6.404 1.00 67.12 70 ALA A C 1
ATOM 553 O O . ALA A 1 70 ? 25.674 -14.330 -7.081 1.00 67.12 70 ALA A O 1
ATOM 554 N N . ASN A 1 71 ? 25.654 -12.115 -6.751 1.00 61.56 71 ASN A N 1
ATOM 555 C CA . ASN A 1 71 ? 26.372 -11.781 -7.986 1.00 61.56 71 ASN A CA 1
ATOM 556 C C . ASN A 1 71 ? 27.828 -12.270 -8.001 1.00 61.56 71 ASN A C 1
ATOM 558 O O . ASN A 1 71 ? 28.409 -12.419 -9.074 1.00 61.56 71 ASN A O 1
ATOM 562 N N . SER A 1 72 ? 28.420 -12.535 -6.833 1.00 70.56 72 SER A N 1
ATOM 563 C CA . SER A 1 72 ? 29.755 -13.138 -6.718 1.00 70.56 72 SER A CA 1
ATOM 564 C C . SER A 1 72 ? 29.731 -14.672 -6.696 1.00 70.56 72 SER A C 1
ATOM 566 O O . SER A 1 72 ? 30.769 -15.296 -6.487 1.00 70.56 72 SER A O 1
ATOM 568 N N . GLY A 1 73 ? 28.572 -15.295 -6.946 1.00 60.94 73 GLY A N 1
ATOM 569 C CA . GLY A 1 73 ? 28.408 -16.750 -6.901 1.00 60.94 73 GLY A CA 1
ATOM 570 C C . GLY A 1 73 ? 28.268 -17.305 -5.481 1.00 60.94 73 GLY A C 1
ATOM 571 O O . GLY A 1 73 ? 28.438 -18.507 -5.267 1.00 60.94 73 GLY A O 1
ATOM 572 N N . GLY A 1 74 ? 27.971 -16.447 -4.505 1.00 65.69 74 GLY A N 1
ATOM 573 C CA . GLY A 1 74 ? 27.637 -16.847 -3.146 1.00 65.69 74 GLY A CA 1
ATOM 574 C C . GLY A 1 74 ? 26.434 -17.789 -3.123 1.00 65.69 74 GLY A C 1
ATOM 575 O O . GLY A 1 74 ? 25.489 -17.621 -3.893 1.00 65.69 74 GLY A O 1
ATOM 576 N N . ASN A 1 75 ? 26.494 -18.799 -2.250 1.00 66.06 75 ASN A N 1
ATOM 577 C CA . ASN A 1 75 ? 25.503 -19.874 -2.123 1.00 66.06 75 ASN A CA 1
ATOM 578 C C . ASN A 1 75 ? 25.330 -20.753 -3.380 1.00 66.06 75 ASN A C 1
ATOM 580 O O . ASN A 1 75 ? 24.342 -21.473 -3.518 1.00 66.06 75 ASN A O 1
ATOM 584 N N . SER A 1 76 ? 26.303 -20.741 -4.296 1.00 60.34 76 SER A N 1
ATOM 585 C CA . SER A 1 76 ? 26.337 -21.664 -5.441 1.00 60.34 76 SER A CA 1
ATOM 586 C C . SER A 1 76 ? 26.418 -23.141 -5.032 1.00 60.34 76 SER A C 1
ATOM 588 O O . SER A 1 76 ? 26.035 -24.004 -5.816 1.00 60.34 76 SER A O 1
ATOM 590 N N . ASP A 1 77 ? 26.859 -23.433 -3.808 1.00 61.03 77 ASP A N 1
ATOM 591 C CA . ASP A 1 77 ? 26.934 -24.771 -3.214 1.00 61.03 77 ASP A CA 1
ATOM 592 C C . ASP A 1 77 ? 25.744 -25.113 -2.296 1.00 61.03 77 ASP A C 1
ATOM 594 O O . ASP A 1 77 ? 25.707 -26.199 -1.720 1.00 61.03 77 ASP A O 1
ATOM 598 N N . GLY A 1 78 ? 24.772 -24.202 -2.147 1.00 58.81 78 GLY A N 1
ATOM 599 C CA . GLY A 1 78 ? 23.615 -24.388 -1.268 1.00 58.81 78 GLY A CA 1
ATOM 600 C C . GLY A 1 78 ? 23.934 -24.381 0.228 1.00 58.81 78 GLY A C 1
ATOM 601 O O . GLY A 1 78 ? 23.091 -24.791 1.025 1.00 58.81 78 GLY A O 1
ATOM 602 N N . SER A 1 79 ? 25.127 -23.931 0.629 1.00 61.75 79 SER A N 1
ATOM 603 C CA . SER A 1 79 ? 25.571 -23.934 2.030 1.00 61.75 79 SER A CA 1
ATOM 604 C C . SER A 1 79 ? 24.970 -22.822 2.896 1.00 61.75 79 SER A C 1
ATOM 606 O O . SER A 1 79 ? 25.250 -22.762 4.096 1.00 61.75 79 SER A O 1
ATOM 608 N N . ASN A 1 80 ? 24.137 -21.941 2.332 1.00 65.06 80 ASN A N 1
ATOM 609 C CA . ASN A 1 80 ? 23.592 -20.825 3.087 1.00 65.06 80 ASN A CA 1
ATOM 610 C C . ASN A 1 80 ? 22.599 -21.285 4.162 1.00 65.06 80 ASN A C 1
ATOM 612 O O . ASN A 1 80 ? 21.497 -21.756 3.869 1.00 65.06 80 ASN A O 1
ATOM 616 N N . ASN A 1 81 ? 22.958 -21.049 5.424 1.00 66.31 81 ASN A N 1
ATOM 617 C CA . ASN A 1 81 ? 22.017 -21.143 6.528 1.00 66.31 81 ASN A CA 1
ATOM 618 C C . ASN A 1 81 ? 21.071 -19.934 6.493 1.00 66.31 81 ASN A C 1
ATOM 620 O O . ASN A 1 81 ? 21.399 -18.859 6.994 1.00 66.31 81 ASN A O 1
ATOM 624 N N . ASN A 1 82 ? 19.891 -20.130 5.904 1.00 62.00 82 ASN A N 1
ATOM 625 C CA . ASN A 1 82 ? 18.833 -19.122 5.827 1.00 62.00 82 ASN A CA 1
ATOM 626 C C . ASN A 1 82 ? 18.055 -18.976 7.157 1.00 62.00 82 ASN A C 1
ATOM 628 O O . ASN A 1 82 ? 17.018 -18.322 7.217 1.00 62.00 82 ASN A O 1
ATOM 632 N N . VAL A 1 83 ? 18.532 -19.605 8.238 1.00 57.16 83 VAL A N 1
ATOM 633 C CA . VAL A 1 83 ? 18.011 -19.467 9.601 1.00 57.16 83 VAL A CA 1
ATOM 634 C C . VAL A 1 83 ? 18.973 -18.585 10.389 1.00 57.16 83 VAL A C 1
ATOM 636 O O . VAL A 1 83 ? 20.150 -18.909 10.511 1.00 57.16 83 VAL A O 1
ATOM 639 N N . SER A 1 84 ? 18.476 -17.463 10.912 1.00 54.28 84 SER A N 1
ATOM 640 C CA . SER A 1 84 ? 19.261 -16.569 11.769 1.00 54.28 84 SER A CA 1
ATOM 641 C C . SER A 1 84 ? 19.660 -17.300 13.057 1.00 54.28 84 SER A C 1
ATOM 643 O O . SER A 1 84 ? 18.800 -17.904 13.702 1.00 54.28 84 SER A O 1
ATOM 645 N N . ASP A 1 85 ? 20.942 -17.262 13.436 1.00 51.84 85 ASP A N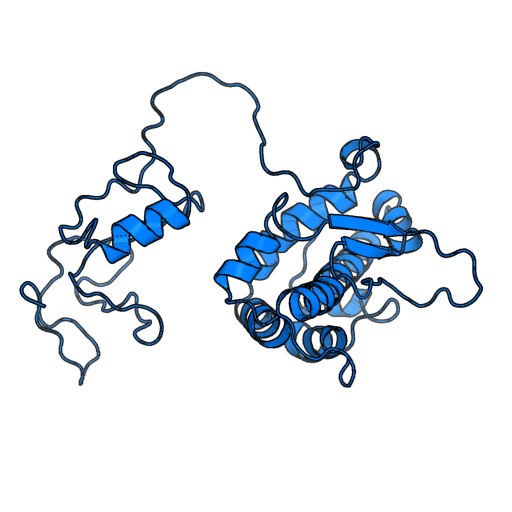 1
ATOM 646 C CA . ASP A 1 85 ? 21.448 -17.886 14.668 1.00 51.84 85 ASP A CA 1
ATOM 647 C C . ASP A 1 85 ? 20.974 -17.094 15.902 1.00 51.84 85 ASP A C 1
ATOM 649 O O . ASP A 1 85 ? 21.722 -16.356 16.543 1.00 51.84 85 ASP A O 1
ATOM 653 N N . THR A 1 86 ? 19.701 -17.232 16.275 1.00 44.81 86 THR A N 1
ATOM 654 C CA . THR A 1 86 ? 19.167 -16.643 17.508 1.00 44.81 86 THR A CA 1
ATOM 655 C C . THR A 1 86 ? 19.367 -17.594 18.683 1.00 44.81 86 THR A C 1
ATOM 657 O O . THR A 1 86 ? 18.413 -18.152 19.220 1.00 44.81 86 THR A O 1
ATOM 660 N N . ASN A 1 87 ? 20.616 -17.753 19.118 1.00 40.12 87 ASN A N 1
ATOM 661 C CA . ASN A 1 87 ? 20.919 -18.176 20.485 1.00 40.12 87 ASN A CA 1
ATOM 662 C C . ASN A 1 87 ? 21.230 -16.939 21.329 1.00 40.12 87 ASN A C 1
ATOM 664 O O . ASN A 1 87 ? 22.377 -16.681 21.683 1.00 40.12 87 ASN A O 1
ATOM 668 N N . ASN A 1 88 ? 20.193 -16.177 21.670 1.00 33.44 88 ASN A N 1
ATOM 669 C CA . ASN A 1 88 ? 20.189 -15.494 22.953 1.00 33.44 88 ASN A CA 1
ATOM 670 C C . ASN A 1 88 ? 18.758 -15.397 23.478 1.00 33.44 88 ASN A C 1
ATOM 672 O O . ASN A 1 88 ? 17.938 -14.603 23.018 1.00 33.44 88 ASN A O 1
ATOM 676 N N . SER A 1 89 ? 18.478 -16.271 24.434 1.00 43.09 89 SER A N 1
ATOM 677 C CA . SER A 1 89 ? 17.439 -16.102 25.430 1.00 43.09 89 SER A CA 1
ATOM 678 C C . SER A 1 89 ? 17.622 -14.753 26.113 1.00 43.09 89 SER A C 1
ATOM 680 O O . SER A 1 89 ? 18.555 -14.595 26.887 1.00 43.09 89 SER A O 1
ATOM 682 N N . ASP A 1 90 ? 16.750 -13.799 25.815 1.00 35.41 90 ASP A N 1
ATOM 683 C CA . ASP A 1 90 ? 16.102 -12.982 26.833 1.00 35.41 90 ASP A CA 1
ATOM 684 C C . ASP A 1 90 ? 14.994 -12.157 26.185 1.00 35.41 90 ASP A C 1
ATOM 686 O O . ASP A 1 90 ? 15.178 -11.452 25.192 1.00 35.41 90 ASP A O 1
ATOM 690 N N . ALA A 1 91 ? 13.803 -12.279 26.762 1.00 45.34 91 ALA A N 1
ATOM 691 C CA . ALA A 1 91 ? 12.691 -11.401 26.481 1.00 45.34 91 ALA A CA 1
ATOM 692 C C . ALA A 1 91 ? 13.131 -9.953 26.705 1.00 45.34 91 ALA A C 1
ATOM 694 O O . ALA A 1 91 ? 13.514 -9.623 27.821 1.00 45.34 91 ALA A O 1
ATOM 695 N N . ASN A 1 92 ? 13.041 -9.106 25.678 1.00 33.78 92 ASN A N 1
ATOM 696 C CA . ASN A 1 92 ? 12.702 -7.690 25.806 1.00 33.78 92 ASN A CA 1
ATOM 697 C C . ASN A 1 92 ? 12.403 -7.087 24.427 1.00 33.78 92 ASN A C 1
ATOM 699 O O . ASN A 1 92 ? 13.284 -6.913 23.595 1.00 33.78 92 ASN A O 1
ATOM 703 N N . ASN A 1 93 ? 11.119 -6.793 24.227 1.00 46.81 93 ASN A N 1
ATOM 704 C CA . ASN A 1 93 ? 10.575 -5.613 23.557 1.00 46.81 93 ASN A CA 1
ATOM 705 C C . ASN A 1 93 ? 11.528 -4.857 22.599 1.00 46.81 93 ASN A C 1
ATOM 707 O O . ASN A 1 93 ? 12.388 -4.096 23.040 1.00 46.81 93 ASN A O 1
ATOM 711 N N . GLY A 1 94 ? 11.311 -5.007 21.292 1.00 31.58 94 GLY A N 1
ATOM 712 C CA . GLY A 1 94 ? 12.069 -4.304 20.257 1.00 31.58 94 GLY A CA 1
ATOM 713 C C . GLY A 1 94 ? 11.380 -4.366 18.897 1.00 31.58 94 GLY A C 1
ATOM 714 O O . GLY A 1 94 ? 11.969 -4.849 17.937 1.00 31.58 94 GLY A O 1
ATOM 715 N N . ASP A 1 95 ? 10.121 -3.919 18.829 1.00 40.50 95 ASP A N 1
ATOM 716 C CA . ASP A 1 95 ? 9.414 -3.650 17.568 1.00 40.50 95 ASP A CA 1
ATOM 717 C C . ASP A 1 95 ? 10.113 -2.479 16.855 1.00 40.50 95 ASP A C 1
ATOM 719 O O . ASP A 1 95 ? 9.806 -1.314 17.092 1.00 40.50 95 ASP A O 1
ATOM 723 N N . ASN A 1 96 ? 11.122 -2.787 16.037 1.00 38.19 96 ASN A N 1
ATOM 724 C CA . ASN A 1 96 ? 11.833 -1.820 15.207 1.00 38.19 96 ASN A CA 1
ATOM 725 C C . ASN A 1 96 ? 11.478 -2.037 13.735 1.00 38.19 96 ASN A C 1
ATOM 727 O O . ASN A 1 96 ? 12.238 -2.586 12.944 1.00 38.19 96 ASN A O 1
ATOM 731 N N . SER A 1 97 ? 10.309 -1.534 13.365 1.00 34.88 97 SER A N 1
ATOM 732 C CA . SER A 1 97 ? 9.999 -1.078 12.012 1.00 34.88 97 SER A CA 1
ATOM 733 C C . SER A 1 97 ? 9.140 0.176 12.201 1.00 34.88 97 SER A C 1
ATOM 735 O O . SER A 1 97 ? 8.210 0.127 13.005 1.00 34.88 97 SER A O 1
ATOM 737 N N . THR A 1 98 ? 9.497 1.331 11.611 1.00 35.12 98 THR A N 1
ATOM 738 C CA . THR A 1 98 ? 8.907 2.657 11.946 1.00 35.12 98 THR A CA 1
ATOM 739 C C . THR A 1 98 ? 8.677 3.628 10.784 1.00 35.12 98 THR A C 1
ATOM 741 O O . THR A 1 98 ? 9.630 4.343 10.487 1.00 35.12 98 THR A O 1
ATOM 744 N N . ILE A 1 99 ? 7.471 3.754 10.162 1.00 45.88 99 ILE A N 1
ATOM 745 C CA . ILE A 1 99 ? 7.171 4.830 9.160 1.00 45.88 99 ILE A CA 1
ATOM 746 C C . ILE A 1 99 ? 7.672 6.146 9.689 1.00 45.88 99 ILE A C 1
ATOM 748 O O . ILE A 1 99 ? 7.453 6.505 10.845 1.00 45.88 99 ILE A O 1
ATOM 752 N N . LYS A 1 100 ? 8.313 6.897 8.800 1.00 55.00 100 LYS A N 1
ATOM 753 C CA . LYS A 1 100 ? 8.652 8.277 9.084 1.00 55.00 100 LYS A CA 1
ATOM 754 C C . LYS A 1 100 ? 7.374 9.087 8.913 1.00 55.00 100 LYS A C 1
ATOM 756 O O . LYS A 1 100 ? 7.021 9.484 7.809 1.00 55.00 100 LYS A O 1
ATOM 761 N N . PHE A 1 101 ? 6.646 9.254 10.009 1.00 60.56 101 PHE A N 1
ATOM 762 C CA . PHE A 1 101 ? 5.795 10.422 10.195 1.00 60.56 101 PHE A CA 1
ATOM 763 C C . PHE A 1 101 ? 6.707 11.643 10.445 1.00 60.56 101 PHE A C 1
ATOM 765 O O . PHE A 1 101 ? 7.858 11.457 10.866 1.00 60.56 101 PHE A O 1
ATOM 772 N N . PRO A 1 102 ? 6.249 12.883 10.196 1.00 57.53 102 PRO A N 1
ATOM 773 C CA . PRO A 1 102 ? 7.051 14.084 10.411 1.00 57.53 102 PRO A CA 1
ATOM 774 C C . PRO A 1 102 ? 7.724 14.105 11.786 1.00 57.53 102 PRO A C 1
ATOM 776 O O . PRO A 1 102 ? 7.094 13.828 12.810 1.00 57.53 102 PRO A O 1
ATOM 779 N N . LYS A 1 103 ? 9.006 14.486 11.832 1.00 49.41 103 LYS A N 1
ATOM 780 C CA . LYS A 1 103 ? 9.733 14.658 13.09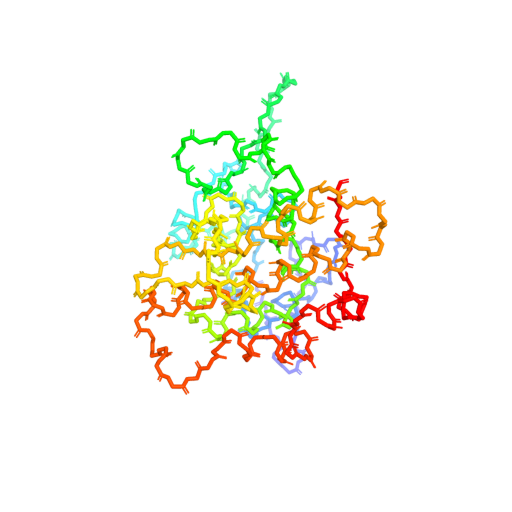9 1.00 49.41 103 LYS A CA 1
ATOM 781 C C . LYS A 1 103 ? 9.038 15.706 13.978 1.00 49.41 103 LYS A C 1
ATOM 783 O O . LYS A 1 103 ? 8.925 16.857 13.567 1.00 49.41 103 LYS A O 1
ATOM 788 N N . GLY A 1 104 ? 8.674 15.340 15.210 1.00 52.28 104 GLY A N 1
ATOM 789 C CA . GLY A 1 104 ? 8.315 16.305 16.262 1.00 52.28 104 GLY A CA 1
ATOM 790 C C . GLY A 1 104 ? 7.074 15.980 17.096 1.00 52.28 104 GLY A C 1
ATOM 791 O O . GLY A 1 104 ? 6.941 16.534 18.183 1.00 52.28 104 GLY A O 1
ATOM 792 N N . GLU A 1 105 ? 6.204 15.070 16.652 1.00 58.44 105 GLU A N 1
ATOM 793 C CA . GLU A 1 105 ? 5.060 14.592 17.442 1.00 58.44 105 GLU A CA 1
ATOM 794 C C . GLU A 1 105 ? 5.124 13.071 17.637 1.00 58.44 105 GLU A C 1
ATOM 796 O O . GLU A 1 105 ? 5.617 12.343 16.777 1.00 58.44 105 GLU A O 1
ATOM 801 N N . ASP A 1 106 ? 4.609 12.581 18.766 1.00 70.88 106 ASP A N 1
ATOM 802 C CA . ASP A 1 106 ? 4.397 11.149 19.012 1.00 70.88 106 ASP A CA 1
ATOM 803 C C . ASP A 1 106 ? 3.173 10.678 18.199 1.00 70.88 106 ASP A C 1
ATOM 805 O O . ASP A 1 106 ? 2.056 10.553 18.710 1.00 70.88 106 ASP A O 1
ATOM 809 N N . TYR A 1 107 ? 3.369 10.540 16.882 1.00 71.25 107 TYR A N 1
ATOM 810 C CA . TYR A 1 107 ? 2.320 10.198 15.915 1.00 71.25 107 TYR A CA 1
ATOM 811 C C . TYR A 1 107 ? 1.688 8.838 16.202 1.00 71.25 107 TYR A C 1
ATOM 813 O O . TYR A 1 107 ? 0.482 8.697 16.026 1.00 71.25 107 TYR A O 1
ATOM 821 N N . GLU A 1 108 ? 2.458 7.870 16.700 1.00 76.25 108 GLU A N 1
ATOM 822 C CA . GLU A 1 108 ? 1.926 6.556 17.072 1.00 76.25 108 GLU A CA 1
ATOM 823 C C . GLU A 1 108 ? 0.914 6.670 18.215 1.00 76.25 108 GLU A C 1
ATOM 825 O O . GLU A 1 108 ? -0.138 6.028 18.196 1.00 76.25 108 GLU A O 1
ATOM 830 N N . LYS A 1 109 ? 1.183 7.554 19.183 1.00 83.00 109 LYS A N 1
ATOM 831 C CA . LYS A 1 109 ? 0.251 7.854 20.271 1.00 83.00 109 LYS A CA 1
ATOM 832 C C . LYS A 1 109 ? -0.934 8.710 19.827 1.00 83.00 109 LYS A C 1
ATOM 834 O O . LYS A 1 109 ? -2.034 8.539 20.350 1.00 83.00 109 LYS A O 1
ATOM 839 N N . LYS A 1 110 ? -0.720 9.651 18.904 1.00 82.69 110 LYS A N 1
ATOM 840 C CA . LYS A 1 110 ? -1.755 10.587 18.431 1.00 82.69 110 LYS A CA 1
ATOM 841 C C . LYS A 1 110 ? -2.719 9.947 17.425 1.00 82.69 110 LYS A C 1
ATOM 843 O O . LYS A 1 110 ? -3.911 10.234 17.480 1.00 82.69 110 LYS A O 1
ATOM 848 N N . TYR A 1 111 ? -2.214 9.077 16.551 1.00 87.25 111 TYR A N 1
ATOM 849 C CA . TYR A 1 111 ? -2.959 8.397 15.487 1.00 87.25 111 TYR A CA 1
ATOM 850 C C . TYR A 1 111 ? -2.641 6.886 15.458 1.00 87.25 111 TYR A C 1
ATOM 852 O O . TYR A 1 111 ? -2.002 6.380 14.523 1.00 87.25 111 TYR A O 1
ATOM 860 N N . PRO A 1 112 ? -3.049 6.137 16.499 1.00 90.19 112 PRO A N 1
ATOM 861 C CA . PRO A 1 112 ? -2.719 4.722 16.626 1.00 90.19 112 PRO A CA 1
ATOM 862 C C . PRO A 1 112 ? -3.326 3.858 15.515 1.00 90.19 112 PRO A C 1
ATOM 864 O O . PRO A 1 112 ? -2.689 2.896 15.078 1.00 90.19 112 PRO A O 1
ATOM 867 N N . ARG A 1 113 ? -4.529 4.172 15.011 1.00 93.44 113 ARG A N 1
ATOM 868 C CA . ARG A 1 113 ? -5.131 3.405 13.910 1.00 93.44 113 ARG A CA 1
ATOM 869 C C . ARG A 1 113 ? -4.486 3.735 12.573 1.00 93.44 113 ARG A C 1
ATOM 871 O O . ARG A 1 113 ? -4.235 2.812 11.810 1.00 93.44 113 ARG A O 1
ATOM 878 N N . LEU A 1 114 ? -4.153 4.993 12.290 1.00 91.19 114 LEU A N 1
ATOM 879 C CA . LEU A 1 114 ? -3.387 5.331 11.084 1.00 91.19 114 LEU A CA 1
ATOM 880 C C . LEU A 1 114 ? -2.020 4.631 11.079 1.00 91.19 114 LEU A C 1
ATOM 882 O O . LEU A 1 114 ? -1.580 4.125 10.051 1.00 91.19 114 LEU A O 1
ATOM 886 N N . THR A 1 115 ? -1.378 4.544 12.241 1.00 88.31 115 THR A N 1
ATOM 887 C CA . THR A 1 115 ? -0.111 3.823 12.404 1.00 88.31 115 THR A CA 1
ATOM 888 C C . THR A 1 115 ? -0.267 2.334 12.092 1.00 88.31 115 THR A C 1
ATOM 890 O O . THR A 1 115 ? 0.480 1.786 11.280 1.00 88.31 115 THR A O 1
ATOM 893 N N . LYS A 1 116 ? -1.280 1.675 12.675 1.00 91.44 116 LYS A N 1
ATOM 894 C CA . LYS A 1 116 ? -1.600 0.270 12.367 1.00 91.44 116 LYS A CA 1
ATOM 895 C C . LYS A 1 116 ? -1.939 0.066 10.895 1.00 91.44 116 LYS A C 1
ATOM 897 O O . LYS A 1 116 ? -1.492 -0.911 10.301 1.00 91.44 116 LYS A O 1
ATOM 902 N N . LEU A 1 117 ? -2.699 0.991 10.309 1.00 93.69 117 LEU A N 1
ATOM 903 C CA . LEU A 1 117 ? -3.068 0.962 8.900 1.00 93.69 117 LEU A CA 1
ATOM 904 C C . LEU A 1 117 ? -1.812 0.909 8.043 1.00 93.69 117 LEU A C 1
ATOM 906 O O . LEU A 1 117 ? -1.657 0.009 7.227 1.00 93.69 117 LEU A O 1
ATOM 910 N N . ALA A 1 118 ? -0.891 1.831 8.289 1.00 89.75 118 ALA A N 1
ATOM 911 C CA . ALA A 1 118 ? 0.309 1.962 7.496 1.00 89.75 118 ALA A CA 1
ATOM 912 C C . ALA A 1 118 ? 1.271 0.766 7.669 1.00 89.75 118 ALA A C 1
ATOM 914 O O . ALA A 1 118 ? 1.872 0.329 6.691 1.00 89.75 118 ALA A O 1
ATOM 915 N N . LYS A 1 119 ? 1.329 0.148 8.862 1.00 87.25 119 LYS A N 1
ATOM 916 C CA . LYS A 1 119 ? 1.993 -1.158 9.070 1.00 87.25 119 LYS A CA 1
ATOM 917 C C . LYS A 1 119 ? 1.339 -2.285 8.251 1.00 87.25 119 LYS A C 1
ATOM 919 O O . LYS A 1 119 ? 2.035 -3.134 7.698 1.00 87.25 119 LYS A O 1
ATOM 924 N N . GLN A 1 120 ? 0.009 -2.299 8.153 1.00 92.12 120 GLN A N 1
ATOM 925 C CA . GLN A 1 120 ? -0.740 -3.353 7.461 1.00 92.12 120 GLN A CA 1
ATOM 926 C C . GLN A 1 120 ? -0.642 -3.274 5.927 1.00 92.12 120 GLN A C 1
ATOM 928 O O . GLN A 1 120 ? -0.710 -4.318 5.273 1.00 92.12 120 GLN A O 1
ATOM 933 N N . ILE A 1 121 ? -0.448 -2.079 5.350 1.00 93.25 121 ILE A N 1
ATOM 934 C CA . ILE A 1 121 ? -0.364 -1.875 3.889 1.00 93.25 121 ILE A CA 1
ATOM 935 C C . ILE A 1 121 ? 0.659 -2.813 3.248 1.00 93.25 121 ILE A C 1
ATOM 937 O O . ILE A 1 121 ? 0.335 -3.467 2.260 1.00 93.25 121 ILE A O 1
ATOM 941 N N . HIS A 1 122 ? 1.855 -2.927 3.835 1.00 87.56 122 HIS A N 1
ATOM 942 C CA . HIS A 1 122 ? 2.918 -3.786 3.313 1.00 87.56 122 HIS A CA 1
ATOM 943 C C . HIS A 1 122 ? 2.444 -5.235 3.124 1.00 87.56 122 HIS A C 1
ATOM 945 O O . HIS A 1 122 ? 2.530 -5.784 2.029 1.00 87.56 122 HIS A O 1
ATOM 951 N N . SER A 1 123 ? 1.867 -5.829 4.174 1.00 85.88 123 SER A N 1
ATOM 952 C CA . SER A 1 123 ? 1.392 -7.218 4.132 1.00 85.88 123 SER A CA 1
ATOM 953 C C . SER A 1 123 ? 0.207 -7.392 3.180 1.00 85.88 123 SER A C 1
ATOM 955 O O . SER A 1 123 ? 0.091 -8.420 2.520 1.00 85.88 123 SER A O 1
ATOM 957 N N . TYR A 1 124 ? -0.682 -6.401 3.091 1.00 90.12 124 TYR A N 1
ATOM 958 C CA . TYR A 1 124 ? -1.813 -6.447 2.167 1.00 90.12 124 TYR A CA 1
ATOM 959 C C . TYR A 1 124 ? -1.353 -6.429 0.703 1.00 90.12 124 TYR A C 1
ATOM 961 O O . TYR A 1 124 ? -1.809 -7.248 -0.091 1.00 90.12 124 TYR A O 1
ATOM 969 N N . VAL A 1 125 ? -0.402 -5.554 0.362 1.00 89.00 125 VAL A N 1
ATOM 970 C CA . VAL A 1 125 ? 0.181 -5.479 -0.984 1.00 89.00 125 VAL A CA 1
ATOM 971 C C . VAL A 1 125 ? 0.984 -6.738 -1.310 1.00 89.00 125 VAL A C 1
ATOM 973 O O . VAL A 1 125 ? 0.826 -7.294 -2.390 1.00 89.00 125 VAL A O 1
ATOM 976 N N . GLN A 1 126 ? 1.796 -7.234 -0.373 1.00 84.12 126 GLN A N 1
ATOM 977 C CA . GLN A 1 126 ? 2.589 -8.452 -0.563 1.00 84.12 126 GLN A CA 1
ATOM 978 C C . GLN A 1 126 ? 1.723 -9.676 -0.898 1.00 84.12 126 GLN A C 1
ATOM 980 O O . GLN A 1 126 ? 2.128 -10.514 -1.700 1.00 84.12 126 GLN A O 1
ATOM 985 N N . ASN A 1 127 ? 0.527 -9.765 -0.312 1.00 80.12 127 ASN A N 1
ATOM 986 C CA . ASN A 1 127 ? -0.407 -10.870 -0.534 1.00 80.12 127 ASN A CA 1
ATOM 987 C C . ASN A 1 127 ? -1.384 -10.636 -1.702 1.00 80.12 127 ASN A C 1
ATOM 989 O O . ASN A 1 127 ? -2.236 -11.485 -1.958 1.00 80.12 127 ASN A O 1
ATOM 993 N N . ASN A 1 128 ? -1.279 -9.510 -2.414 1.00 81.56 128 ASN A N 1
ATOM 994 C CA . ASN A 1 128 ? -2.118 -9.184 -3.563 1.00 81.56 128 ASN A CA 1
ATOM 995 C C . ASN A 1 128 ? -1.233 -8.970 -4.799 1.00 81.56 128 ASN A C 1
ATOM 997 O O . ASN A 1 128 ? -0.751 -7.867 -5.060 1.00 81.56 128 ASN A O 1
ATOM 1001 N N . SER A 1 129 ? -1.004 -10.048 -5.556 1.00 81.62 129 SER A N 1
ATOM 1002 C CA . SER A 1 129 ? -0.095 -10.054 -6.710 1.00 81.62 129 SER A CA 1
ATOM 1003 C C . SER A 1 129 ? -0.494 -9.062 -7.800 1.00 81.62 129 SER A C 1
ATOM 1005 O O . SER A 1 129 ? 0.382 -8.430 -8.388 1.00 81.62 129 SER A O 1
ATOM 1007 N N . ASP A 1 130 ? -1.795 -8.891 -8.041 1.00 83.06 130 ASP A N 1
ATOM 1008 C CA . ASP A 1 130 ? -2.307 -7.969 -9.058 1.00 83.06 130 ASP A CA 1
ATOM 1009 C C . ASP A 1 130 ? -2.074 -6.518 -8.631 1.00 83.06 130 ASP A C 1
ATOM 1011 O O . ASP A 1 130 ? -1.556 -5.705 -9.399 1.00 83.06 130 ASP A O 1
ATOM 1015 N N . LEU A 1 131 ? -2.371 -6.195 -7.369 1.00 90.25 131 LEU A N 1
ATOM 1016 C CA . LEU A 1 131 ? -2.107 -4.872 -6.813 1.00 90.25 131 LEU A CA 1
ATOM 1017 C C . LEU A 1 131 ? -0.609 -4.549 -6.807 1.00 90.25 131 LEU A C 1
ATOM 1019 O O . LEU A 1 131 ? -0.219 -3.450 -7.199 1.00 90.25 131 LEU A O 1
ATOM 1023 N N . LEU A 1 132 ? 0.236 -5.502 -6.404 1.00 86.31 132 LEU A N 1
ATOM 1024 C CA . LEU A 1 132 ? 1.689 -5.347 -6.422 1.00 86.31 132 LEU A CA 1
ATOM 1025 C C . LEU A 1 132 ? 2.222 -5.138 -7.849 1.00 86.31 132 LEU A C 1
ATOM 1027 O O . LEU A 1 132 ? 3.095 -4.294 -8.061 1.00 86.31 132 LEU A O 1
ATOM 1031 N N . TYR A 1 133 ? 1.667 -5.853 -8.831 1.00 83.94 133 TYR A N 1
ATOM 1032 C CA . TYR A 1 133 ? 1.979 -5.655 -10.245 1.00 83.94 133 TYR A CA 1
ATOM 1033 C C . TYR A 1 133 ? 1.647 -4.228 -10.706 1.00 83.94 133 TYR A C 1
ATOM 1035 O O . TYR A 1 133 ? 2.516 -3.550 -11.256 1.00 83.94 133 TYR A O 1
ATOM 1043 N N . TYR A 1 134 ? 0.433 -3.732 -10.440 1.00 88.12 134 TYR A N 1
ATOM 1044 C CA . TYR A 1 134 ? 0.045 -2.376 -10.847 1.00 88.12 134 TYR A CA 1
ATOM 1045 C C . TYR A 1 134 ? 0.831 -1.292 -10.110 1.00 88.12 134 TYR A C 1
ATOM 1047 O O . TYR A 1 134 ? 1.211 -0.294 -10.723 1.00 88.12 134 TYR A O 1
ATOM 1055 N N . LEU A 1 135 ? 1.132 -1.495 -8.825 1.00 90.38 135 LEU A N 1
ATOM 1056 C CA . LEU A 1 135 ? 2.002 -0.598 -8.069 1.00 90.38 135 LEU A CA 1
ATOM 1057 C C . LEU A 1 135 ? 3.382 -0.502 -8.713 1.00 90.38 135 LEU A C 1
ATOM 1059 O O . LEU A 1 135 ? 3.873 0.603 -8.926 1.00 90.38 135 LEU A O 1
ATOM 1063 N N . SER A 1 136 ? 3.990 -1.633 -9.069 1.00 86.19 136 SER A N 1
ATOM 1064 C CA . SER A 1 136 ? 5.278 -1.663 -9.768 1.00 86.19 136 SER A CA 1
ATOM 1065 C C . SER A 1 136 ? 5.196 -0.942 -11.117 1.00 86.19 136 SER A C 1
ATOM 1067 O O . SER A 1 136 ? 5.956 -0.009 -11.376 1.00 86.19 136 SER A O 1
ATOM 1069 N N . TYR A 1 137 ? 4.204 -1.295 -11.937 1.00 85.88 137 TYR A N 1
ATOM 1070 C CA . TYR A 1 137 ? 4.024 -0.732 -13.272 1.00 85.88 137 TYR A CA 1
ATOM 1071 C C . TYR A 1 137 ? 3.858 0.796 -13.261 1.00 85.88 137 TYR A C 1
ATOM 1073 O O . TYR A 1 137 ? 4.519 1.501 -14.025 1.00 85.88 137 TYR A O 1
ATOM 1081 N N . TYR A 1 138 ? 3.004 1.328 -12.381 1.00 90.81 138 TYR A N 1
ATOM 1082 C CA . TYR A 1 138 ? 2.713 2.763 -12.347 1.00 90.81 138 TYR A CA 1
ATOM 1083 C C . TYR A 1 138 ? 3.754 3.587 -11.588 1.00 90.81 138 TYR A C 1
ATOM 1085 O O . TYR A 1 138 ? 3.972 4.748 -11.942 1.00 90.81 138 TYR A O 1
ATOM 1093 N N . SER A 1 139 ? 4.417 3.016 -10.579 1.00 91.56 139 SER A N 1
ATOM 1094 C CA . SER A 1 139 ? 5.452 3.721 -9.809 1.00 91.56 139 SER A CA 1
ATOM 1095 C C . SER A 1 139 ? 6.775 3.840 -10.566 1.00 91.56 139 SER A C 1
ATOM 1097 O O . SER A 1 139 ? 7.547 4.765 -10.307 1.00 91.56 139 SER A O 1
ATOM 1099 N N . GLY A 1 140 ? 7.045 2.914 -11.494 1.00 82.88 140 GLY A N 1
ATOM 1100 C CA . GLY A 1 140 ? 8.355 2.759 -12.125 1.00 82.88 140 GLY A CA 1
ATOM 1101 C C . GLY A 1 140 ? 9.373 2.011 -11.264 1.00 82.88 140 GLY A C 1
ATOM 1102 O O . GLY A 1 140 ? 10.530 1.911 -11.657 1.00 82.88 140 GLY A O 1
ATOM 1103 N N . TYR A 1 141 ? 8.958 1.497 -10.106 1.00 83.81 141 TYR A N 1
ATOM 1104 C CA . TYR A 1 141 ? 9.765 0.627 -9.262 1.00 83.81 141 TYR A CA 1
ATOM 1105 C C . TYR A 1 141 ? 9.537 -0.840 -9.615 1.00 83.81 141 TYR A C 1
ATOM 1107 O O . TYR A 1 141 ? 8.450 -1.231 -10.041 1.00 83.81 141 TYR A O 1
ATOM 1115 N N . SER A 1 142 ? 10.537 -1.686 -9.380 1.00 82.12 142 SER A N 1
ATOM 1116 C CA . SER A 1 142 ? 10.316 -3.132 -9.312 1.00 82.12 142 SER A CA 1
ATOM 1117 C C . SER A 1 142 ? 9.348 -3.482 -8.173 1.00 82.12 142 SER A C 1
ATOM 1119 O O . SER A 1 142 ? 9.199 -2.733 -7.207 1.00 82.12 142 SER A O 1
ATOM 1121 N N . THR A 1 143 ? 8.700 -4.644 -8.242 1.00 75.00 143 THR A N 1
ATOM 1122 C CA . THR A 1 143 ? 7.813 -5.127 -7.166 1.00 75.00 143 THR A CA 1
ATOM 1123 C C . THR A 1 143 ? 8.527 -5.196 -5.811 1.00 75.00 143 THR A C 1
ATOM 1125 O O . THR A 1 143 ? 7.932 -4.907 -4.778 1.00 75.00 143 THR A O 1
ATOM 1128 N N . MET A 1 144 ? 9.824 -5.502 -5.802 1.00 70.31 144 MET A N 1
ATOM 1129 C CA . MET A 1 144 ? 10.635 -5.533 -4.585 1.00 70.31 144 MET A CA 1
ATOM 1130 C C . MET A 1 144 ? 10.889 -4.136 -4.013 1.00 70.31 144 MET A C 1
ATOM 1132 O O . MET A 1 144 ? 10.712 -3.929 -2.818 1.00 70.31 144 MET A O 1
ATOM 1136 N N . GLU A 1 145 ? 11.233 -3.165 -4.859 1.00 80.81 145 GLU A N 1
ATOM 1137 C CA . GLU A 1 145 ? 11.376 -1.766 -4.440 1.00 80.81 145 GLU A CA 1
ATOM 1138 C C . GLU A 1 145 ? 10.049 -1.175 -3.947 1.00 80.81 145 GLU A C 1
ATOM 1140 O O . GLU A 1 145 ? 10.053 -0.343 -3.041 1.00 80.81 145 GLU A O 1
ATOM 1145 N N . VAL A 1 146 ? 8.911 -1.602 -4.509 1.00 81.44 146 VAL A N 1
ATOM 1146 C CA . VAL A 1 146 ? 7.584 -1.249 -3.985 1.00 81.44 146 VAL A CA 1
ATOM 1147 C C . VAL A 1 146 ? 7.424 -1.770 -2.559 1.00 81.44 146 VAL A C 1
ATOM 1149 O O . VAL A 1 146 ? 7.096 -0.988 -1.672 1.00 81.44 146 VAL A O 1
ATOM 1152 N N . LEU A 1 147 ? 7.680 -3.059 -2.315 1.00 82.00 147 LEU A N 1
ATOM 1153 C CA . LEU A 1 147 ? 7.557 -3.640 -0.974 1.00 82.00 147 LEU A CA 1
ATOM 1154 C C . LEU A 1 147 ? 8.517 -2.980 0.023 1.00 82.00 147 LEU A C 1
ATOM 1156 O O . LEU A 1 147 ? 8.084 -2.564 1.094 1.00 82.00 147 LEU A O 1
ATOM 1160 N N . GLU A 1 148 ? 9.780 -2.773 -0.357 1.00 79.06 148 GLU A N 1
ATOM 1161 C CA . GLU A 1 148 ? 10.762 -2.077 0.480 1.00 79.06 148 GLU A CA 1
ATOM 1162 C C . GLU A 1 148 ? 10.282 -0.669 0.853 1.00 79.06 148 GLU A C 1
ATOM 1164 O O . GLU A 1 148 ? 10.352 -0.275 2.010 1.00 79.06 148 GLU A O 1
ATOM 1169 N N . LYS A 1 149 ? 9.742 0.100 -0.099 1.00 83.94 149 LYS A N 1
ATOM 1170 C CA . LYS A 1 149 ? 9.303 1.483 0.154 1.00 83.94 149 LYS A CA 1
ATOM 1171 C C . LYS A 1 149 ? 7.951 1.585 0.853 1.00 83.94 149 LYS A C 1
ATOM 1173 O O . LYS A 1 149 ? 7.647 2.651 1.382 1.00 83.94 149 LYS A O 1
ATOM 1178 N N . LEU A 1 150 ? 7.144 0.526 0.836 1.00 86.06 150 LEU A N 1
ATOM 1179 C CA . LEU A 1 150 ? 5.906 0.428 1.612 1.00 86.06 150 LEU A CA 1
ATOM 1180 C C . LEU A 1 150 ? 6.136 -0.160 3.007 1.00 86.06 150 LEU A C 1
ATOM 1182 O O . LEU A 1 150 ? 5.241 -0.080 3.851 1.00 86.06 150 LEU A O 1
ATOM 1186 N N . GLN A 1 151 ? 7.305 -0.755 3.266 1.00 81.88 151 GLN A N 1
ATOM 1187 C CA . GLN A 1 151 ? 7.652 -1.245 4.591 1.00 81.88 151 GLN A CA 1
ATOM 1188 C C . GLN A 1 151 ? 7.623 -0.092 5.586 1.00 81.88 151 GLN A C 1
ATOM 1190 O O . GLN A 1 151 ? 8.186 0.979 5.348 1.00 81.88 151 GLN A O 1
ATOM 1195 N N . TYR A 1 152 ? 6.985 -0.331 6.735 1.00 75.81 152 TYR A N 1
ATOM 1196 C CA . TYR A 1 152 ? 6.814 0.712 7.726 1.00 75.81 152 TYR A CA 1
ATOM 1197 C C . TYR A 1 152 ? 8.198 1.188 8.212 1.00 75.81 152 TYR A C 1
ATOM 1199 O O . TYR A 1 152 ? 8.914 0.474 8.908 1.00 75.81 152 TYR A O 1
ATOM 1207 N N . GLY A 1 153 ? 8.602 2.379 7.770 1.00 69.25 153 GLY A N 1
ATOM 1208 C CA . GLY A 1 153 ? 9.855 3.058 8.139 1.00 69.25 153 GLY A CA 1
ATOM 1209 C C . GLY A 1 153 ? 10.894 3.240 7.094 1.00 69.25 153 GLY A C 1
ATOM 1210 O O . GLY A 1 153 ? 11.858 3.991 7.277 1.00 69.25 153 GLY A O 1
ATOM 1211 N N . GLN A 1 154 ? 10.606 2.639 5.967 1.00 66.38 154 GLN A N 1
ATOM 1212 C CA . GLN A 1 154 ? 11.295 2.863 4.735 1.00 66.38 154 GLN A CA 1
ATOM 1213 C C . GLN A 1 154 ? 10.385 3.687 3.820 1.00 66.38 154 GLN A C 1
ATOM 1215 O O . GLN A 1 154 ? 9.184 3.819 4.047 1.00 66.38 154 GLN A O 1
ATOM 1220 N N . GLY A 1 155 ? 10.979 4.316 2.810 1.00 72.19 155 GLY A N 1
ATOM 1221 C CA . GLY A 1 155 ? 10.220 5.022 1.781 1.00 72.19 155 GLY A CA 1
ATOM 1222 C C . GLY A 1 155 ? 9.817 6.464 2.106 1.00 72.19 155 GLY A C 1
ATOM 1223 O O . GLY A 1 155 ? 10.572 7.229 2.711 1.00 72.19 155 GLY A O 1
ATOM 1224 N N . THR A 1 156 ? 8.677 6.873 1.547 1.00 77.94 156 THR A N 1
ATOM 1225 C CA . THR A 1 156 ? 8.206 8.265 1.520 1.00 77.94 156 THR A CA 1
ATOM 1226 C C . THR A 1 156 ? 7.538 8.658 2.839 1.00 77.94 156 THR A C 1
ATOM 1228 O O . THR A 1 156 ? 6.774 7.883 3.404 1.00 77.94 156 THR A O 1
ATOM 1231 N N . GLU A 1 157 ? 7.809 9.874 3.321 1.00 81.00 157 GLU A N 1
ATOM 1232 C CA . GLU A 1 157 ? 7.213 10.396 4.557 1.00 81.00 157 GLU A CA 1
ATOM 1233 C C . GLU A 1 157 ? 5.690 10.551 4.410 1.00 81.00 157 GLU A C 1
ATOM 1235 O O . GLU A 1 157 ? 5.227 11.145 3.437 1.00 81.00 157 GLU A O 1
ATOM 1240 N N . LEU A 1 158 ? 4.911 10.036 5.366 1.00 81.00 158 LEU A N 1
ATOM 1241 C CA . LEU A 1 158 ? 3.448 10.162 5.386 1.00 81.00 158 LEU A CA 1
ATOM 1242 C C . LEU A 1 158 ? 3.030 11.268 6.354 1.00 81.00 158 LEU A C 1
ATOM 1244 O O . LEU A 1 158 ? 3.318 11.193 7.547 1.00 81.00 158 LEU A O 1
ATOM 1248 N N . GLN A 1 159 ? 2.294 12.260 5.860 1.00 79.69 159 GLN A N 1
ATOM 1249 C CA . GLN A 1 159 ? 1.794 13.378 6.657 1.00 79.69 159 GLN A CA 1
ATOM 1250 C C . GLN A 1 159 ? 0.262 13.402 6.670 1.00 79.69 159 GLN A C 1
ATOM 1252 O O . GLN A 1 159 ? -0.390 13.078 5.677 1.00 79.69 159 GLN A O 1
ATOM 1257 N N . SER A 1 160 ? -0.337 13.829 7.781 1.00 67.38 160 SER A N 1
ATOM 1258 C CA . SER A 1 160 ? -1.746 14.227 7.787 1.00 67.38 160 SER A CA 1
ATOM 1259 C C . SER A 1 160 ? -1.846 15.730 7.545 1.00 67.38 160 SER A C 1
ATOM 1261 O O . SER A 1 160 ? -1.168 16.523 8.197 1.00 67.38 160 SER A O 1
ATOM 1263 N N . TRP A 1 161 ? -2.679 16.132 6.586 1.00 63.88 161 TRP A N 1
ATOM 1264 C CA . TRP A 1 161 ? -2.819 17.532 6.190 1.00 63.88 161 TRP A CA 1
ATOM 1265 C C . TRP A 1 161 ? -4.228 18.052 6.485 1.00 63.88 161 TRP A C 1
ATOM 1267 O O . TRP A 1 161 ? -5.229 17.409 6.157 1.00 63.88 161 TRP A O 1
ATOM 1277 N N . PHE A 1 162 ? -4.313 19.243 7.086 1.00 54.66 162 PHE A N 1
ATOM 1278 C CA . PHE A 1 162 ? -5.566 19.972 7.288 1.00 54.66 162 PHE A CA 1
ATOM 1279 C C . PHE A 1 162 ? -5.798 20.948 6.135 1.00 54.66 162 PHE A C 1
ATOM 1281 O O . PHE A 1 162 ? -5.069 21.926 5.979 1.00 54.66 162 PHE A O 1
ATOM 1288 N N . TYR A 1 163 ? -6.827 20.695 5.331 1.00 56.34 163 TYR A N 1
ATOM 1289 C CA . TYR A 1 163 ? -7.296 21.665 4.346 1.00 56.34 163 TYR A CA 1
ATOM 1290 C C . TYR A 1 163 ? -8.235 22.671 5.028 1.00 56.34 163 TYR A C 1
ATOM 1292 O O . TYR A 1 163 ? -9.144 22.269 5.754 1.00 56.34 163 TYR A O 1
ATOM 1300 N N . THR A 1 164 ? -8.006 23.970 4.826 1.00 49.66 164 THR A N 1
ATOM 1301 C CA . THR A 1 164 ? -8.795 25.064 5.430 1.00 49.66 164 THR A CA 1
ATOM 1302 C C . THR A 1 164 ? -9.745 25.758 4.440 1.00 49.66 164 THR A C 1
ATOM 1304 O O . THR A 1 164 ? -10.399 26.724 4.823 1.00 49.66 164 THR A O 1
ATOM 1307 N N . GLY A 1 165 ? -9.835 25.282 3.188 1.00 49.09 165 GLY A N 1
ATOM 1308 C CA . GLY A 1 165 ? -10.697 25.835 2.130 1.00 49.09 165 GLY A CA 1
ATOM 1309 C C . GLY A 1 165 ? -11.943 24.994 1.801 1.00 49.09 165 GLY A C 1
ATOM 1310 O O . GLY A 1 165 ? -12.112 23.888 2.312 1.00 49.09 165 GLY A O 1
ATOM 1311 N N . GLU A 1 166 ? -12.809 25.527 0.930 1.00 43.09 166 GLU A N 1
ATOM 1312 C CA . GLU A 1 166 ? -14.114 24.942 0.555 1.00 43.09 166 GLU A CA 1
ATOM 1313 C C . GLU A 1 166 ? -14.032 23.670 -0.315 1.00 43.09 166 GLU A C 1
ATOM 1315 O O . GLU A 1 166 ? -14.963 22.865 -0.276 1.00 43.09 166 GLU A O 1
ATOM 1320 N N . ASP A 1 167 ? -12.917 23.405 -1.011 1.00 48.62 167 ASP A N 1
ATOM 1321 C CA . ASP A 1 167 ? -12.728 22.176 -1.806 1.00 48.62 167 ASP A CA 1
ATOM 1322 C C . ASP A 1 167 ? -12.235 20.992 -0.954 1.00 48.62 167 ASP A C 1
ATOM 1324 O O . ASP A 1 167 ? -11.116 20.487 -1.047 1.00 48.62 167 ASP A O 1
ATOM 1328 N N . SER A 1 168 ? -13.133 20.544 -0.077 1.00 53.44 168 SER A N 1
ATOM 1329 C CA . SER A 1 168 ? -12.947 19.464 0.903 1.00 53.44 168 SER A CA 1
ATOM 1330 C C . SER A 1 168 ? -12.936 18.032 0.328 1.00 53.44 168 SER A C 1
ATOM 1332 O O . SER A 1 168 ? -13.078 17.067 1.088 1.00 53.44 168 SER A O 1
ATOM 1334 N N . ASP A 1 169 ? -12.783 17.891 -0.991 1.00 58.28 169 ASP A N 1
ATOM 1335 C CA . ASP A 1 169 ? -12.994 16.635 -1.723 1.00 58.28 169 ASP A CA 1
ATOM 1336 C C . ASP A 1 169 ? -11.712 15.877 -2.073 1.00 58.28 169 ASP A C 1
ATOM 1338 O O . ASP A 1 169 ? -11.793 14.719 -2.485 1.00 58.28 169 ASP A O 1
ATOM 1342 N N . ASN A 1 170 ? -10.538 16.473 -1.848 1.00 73.12 170 ASN A N 1
ATOM 1343 C CA . ASN A 1 170 ? -9.281 15.773 -2.070 1.00 73.12 170 ASN A CA 1
ATOM 1344 C C . ASN A 1 170 ? -8.918 14.862 -0.880 1.00 73.12 170 ASN A C 1
ATOM 1346 O O . ASN A 1 170 ? -8.920 15.291 0.283 1.00 73.12 170 ASN A O 1
ATOM 1350 N N . ASN A 1 171 ? -8.614 13.594 -1.167 1.00 84.00 171 ASN A N 1
ATOM 1351 C CA . ASN A 1 171 ? -8.299 12.588 -0.149 1.00 84.00 171 ASN A CA 1
ATOM 1352 C C . ASN A 1 171 ? -6.825 12.641 0.271 1.00 84.00 171 ASN A C 1
ATOM 1354 O O . ASN A 1 171 ? -6.518 12.320 1.422 1.00 84.00 171 ASN A O 1
ATOM 1358 N N . GLY A 1 172 ? -5.939 13.069 -0.628 1.00 85.75 172 GLY A N 1
ATOM 1359 C CA . GLY A 1 172 ? -4.497 13.123 -0.428 1.00 85.75 172 GLY A CA 1
ATOM 1360 C C . GLY A 1 172 ? -3.821 14.079 -1.404 1.00 85.75 172 GLY A C 1
ATOM 1361 O O . GLY A 1 172 ? -4.482 14.730 -2.209 1.00 85.75 172 GLY A O 1
ATOM 1362 N N . TRP A 1 173 ? -2.512 14.249 -1.260 1.00 87.75 173 TRP A N 1
ATOM 1363 C CA . TRP A 1 173 ? -1.717 15.048 -2.190 1.00 87.75 173 TRP A CA 1
ATOM 1364 C C . TRP A 1 173 ? -0.228 14.741 -2.063 1.00 87.75 173 TRP A C 1
ATOM 1366 O O . TRP A 1 173 ? 0.279 14.548 -0.951 1.00 87.75 173 TRP A O 1
ATOM 1376 N N . THR A 1 174 ? 0.473 14.817 -3.192 1.00 85.44 174 THR A N 1
ATOM 1377 C CA . THR A 1 174 ? 1.925 14.699 -3.296 1.00 85.44 174 THR A CA 1
ATOM 1378 C C . THR A 1 174 ? 2.517 15.985 -3.894 1.00 85.44 174 THR A C 1
ATOM 1380 O O . THR A 1 174 ? 2.090 16.417 -4.965 1.00 85.44 174 THR A O 1
ATOM 1383 N N . PRO A 1 175 ? 3.523 16.617 -3.259 1.00 81.88 175 PRO A N 1
ATOM 1384 C CA . PRO A 1 175 ? 4.245 17.745 -3.837 1.00 81.88 175 PRO A CA 1
ATOM 1385 C C . PRO A 1 175 ? 5.058 17.332 -5.065 1.00 81.88 175 PRO A C 1
ATOM 1387 O O . PRO A 1 175 ? 5.562 16.216 -5.141 1.00 81.88 175 PRO A O 1
ATOM 1390 N N . ASN A 1 176 ? 5.357 18.293 -5.941 1.00 82.12 176 ASN A N 1
ATOM 1391 C CA . ASN A 1 176 ? 6.227 18.092 -7.113 1.00 82.12 176 ASN A CA 1
ATOM 1392 C C . ASN A 1 176 ? 7.651 17.602 -6.773 1.00 82.12 176 ASN A C 1
ATOM 1394 O O . ASN A 1 176 ? 8.401 17.235 -7.669 1.00 82.12 176 ASN A O 1
ATOM 1398 N N . THR A 1 177 ? 8.055 17.639 -5.499 1.00 81.50 177 THR A N 1
ATOM 1399 C CA . THR A 1 177 ? 9.324 17.070 -5.023 1.00 81.50 177 THR A CA 1
ATOM 1400 C C . THR A 1 177 ? 9.242 15.569 -4.749 1.00 81.50 177 THR A C 1
ATOM 1402 O O . THR A 1 177 ? 10.275 14.916 -4.662 1.00 81.50 177 THR A O 1
ATOM 1405 N N . GLY A 1 178 ? 8.038 15.018 -4.561 1.00 81.88 178 GLY A N 1
ATOM 1406 C CA . GLY A 1 178 ? 7.809 13.617 -4.207 1.00 81.88 178 GLY A CA 1
ATOM 1407 C C . GLY A 1 178 ? 8.343 13.214 -2.827 1.00 81.88 178 GLY A C 1
ATOM 1408 O O . GLY A 1 178 ? 8.380 12.025 -2.516 1.00 81.88 178 GLY A O 1
ATOM 1409 N N . ASN A 1 179 ? 8.788 14.161 -1.994 1.00 83.94 179 ASN A N 1
ATOM 1410 C CA . ASN A 1 179 ? 9.504 13.858 -0.747 1.00 83.94 179 ASN A CA 1
ATOM 1411 C C . ASN A 1 179 ? 8.606 13.319 0.373 1.00 83.94 179 ASN A C 1
ATOM 1413 O O . ASN A 1 179 ? 9.077 12.561 1.220 1.00 83.94 179 ASN A O 1
ATOM 1417 N N . PHE A 1 180 ? 7.332 13.692 0.359 1.00 84.50 180 PHE A N 1
ATOM 1418 C CA . PHE A 1 180 ? 6.317 13.227 1.292 1.00 84.50 180 PHE A CA 1
ATOM 1419 C C . PHE A 1 180 ? 4.999 13.011 0.549 1.00 84.50 180 PHE A C 1
ATOM 1421 O O . PHE A 1 180 ? 4.834 13.498 -0.565 1.00 84.50 180 PHE A O 1
ATOM 1428 N N . ILE A 1 181 ? 4.075 12.294 1.169 1.00 88.50 181 ILE A N 1
ATOM 1429 C CA . ILE A 1 181 ? 2.687 12.159 0.736 1.00 88.50 181 ILE A CA 1
ATOM 1430 C C . ILE A 1 181 ? 1.779 12.649 1.852 1.00 88.50 181 ILE A C 1
ATOM 1432 O O . ILE A 1 181 ? 2.131 12.574 3.033 1.00 88.50 181 ILE A O 1
ATOM 1436 N N . THR A 1 182 ? 0.604 13.146 1.491 1.00 87.19 182 THR A N 1
ATOM 1437 C CA . THR A 1 182 ? -0.373 13.629 2.463 1.00 87.19 182 THR A CA 1
ATOM 1438 C C . THR A 1 182 ? -1.679 12.864 2.357 1.00 87.19 182 THR A C 1
ATOM 1440 O O . THR A 1 182 ? -2.109 12.501 1.267 1.00 87.19 182 THR A O 1
ATOM 1443 N N . VAL A 1 183 ? -2.324 12.649 3.501 1.00 89.00 183 VAL A N 1
ATOM 1444 C CA . VAL A 1 183 ? -3.715 12.195 3.593 1.00 89.00 183 VAL A CA 1
ATOM 1445 C C . VAL A 1 183 ? -4.554 13.233 4.326 1.00 89.00 183 VAL A C 1
ATOM 1447 O O . VAL A 1 183 ? -4.085 13.916 5.243 1.00 89.00 183 VAL A O 1
ATOM 1450 N N . ASN A 1 184 ? -5.820 13.349 3.942 1.00 87.25 184 ASN A N 1
ATOM 1451 C CA . ASN A 1 184 ? -6.734 14.328 4.506 1.00 87.25 184 ASN A CA 1
ATOM 1452 C C . ASN A 1 184 ? -7.031 14.013 5.982 1.00 87.25 184 ASN A C 1
ATOM 1454 O O . ASN A 1 184 ? -7.584 12.962 6.333 1.00 87.25 184 ASN A O 1
ATOM 1458 N N . ALA A 1 185 ? -6.707 14.967 6.858 1.00 84.12 185 ALA A N 1
ATOM 1459 C CA . ALA A 1 185 ? -6.841 14.821 8.302 1.00 84.12 185 ALA A CA 1
ATOM 1460 C C . ALA A 1 185 ? -8.283 14.533 8.760 1.00 84.12 185 ALA A C 1
ATOM 1462 O O . ALA A 1 185 ? -8.477 13.926 9.812 1.00 84.12 185 ALA A O 1
ATOM 1463 N N . LYS A 1 186 ? -9.311 14.903 7.981 1.00 85.31 186 LYS A N 1
ATOM 1464 C CA . LYS A 1 186 ? -10.712 14.570 8.289 1.00 85.31 186 LYS A CA 1
ATOM 1465 C C . LYS A 1 186 ? -10.940 13.059 8.319 1.00 85.31 186 LYS A C 1
ATOM 1467 O O . LYS A 1 186 ? -11.611 12.571 9.227 1.00 85.31 186 LYS A O 1
ATOM 1472 N N . PHE A 1 187 ? -10.378 12.321 7.361 1.00 89.56 187 PHE A N 1
ATOM 1473 C CA . PHE A 1 187 ? -10.502 10.863 7.318 1.00 89.56 187 PHE A CA 1
ATOM 1474 C C . PHE A 1 187 ? -9.614 10.194 8.359 1.00 89.56 187 PHE A C 1
ATOM 1476 O O . PHE A 1 187 ? -10.057 9.234 8.980 1.00 89.56 187 PHE A O 1
ATOM 1483 N N . VAL A 1 188 ? -8.424 10.741 8.625 1.00 90.19 188 VAL A N 1
ATOM 1484 C CA . VAL A 1 188 ? -7.563 10.277 9.726 1.00 90.19 188 VAL A CA 1
ATOM 1485 C C . VAL A 1 188 ? -8.298 10.392 11.062 1.00 90.19 188 VAL A C 1
ATOM 1487 O O . VAL A 1 188 ? -8.489 9.396 11.753 1.00 90.19 188 VAL A O 1
ATOM 1490 N N . ASN A 1 189 ? -8.807 11.580 11.389 1.00 86.44 189 ASN A N 1
ATOM 1491 C CA . ASN A 1 189 ? -9.574 11.802 12.615 1.00 86.44 189 ASN A CA 1
ATOM 1492 C C . ASN A 1 189 ? -10.826 10.919 12.658 1.00 86.44 189 ASN A C 1
ATOM 1494 O O . ASN A 1 189 ? -11.144 10.350 13.700 1.00 86.44 189 ASN A O 1
ATOM 1498 N N . GLY A 1 190 ? -11.515 10.772 11.522 1.00 88.50 190 GLY A N 1
ATOM 1499 C CA . GLY A 1 190 ? -12.651 9.869 11.372 1.00 88.50 190 GLY A CA 1
ATOM 1500 C C . GLY A 1 190 ? -12.297 8.418 11.699 1.00 88.50 190 GLY A C 1
ATOM 1501 O O . GLY A 1 190 ? -13.042 7.770 12.435 1.00 88.50 190 GLY A O 1
ATOM 1502 N N . LEU A 1 191 ? -11.150 7.925 11.221 1.00 94.88 191 LEU A N 1
ATOM 1503 C CA . LEU A 1 191 ? -10.661 6.581 11.512 1.00 94.88 191 LEU A CA 1
ATOM 1504 C C . LEU A 1 191 ? -10.403 6.404 13.008 1.00 94.88 191 LEU A C 1
ATOM 1506 O O . LEU A 1 191 ? -10.847 5.404 13.571 1.00 94.88 191 LEU A O 1
ATOM 1510 N N . GLU A 1 192 ? -9.741 7.363 13.657 1.00 92.44 192 GLU A N 1
ATOM 1511 C CA . GLU A 1 192 ? -9.396 7.271 15.082 1.00 92.44 192 GLU A CA 1
ATOM 1512 C C . GLU A 1 192 ? -10.632 7.252 15.995 1.00 92.44 192 GLU A C 1
ATOM 1514 O O . GLU A 1 192 ? -10.689 6.472 16.946 1.00 92.44 192 GLU A O 1
ATOM 1519 N N . ILE A 1 193 ? -11.665 8.049 15.689 1.00 90.88 193 ILE A N 1
ATOM 1520 C CA . ILE A 1 193 ? -12.855 8.175 16.554 1.00 90.88 193 ILE A CA 1
ATOM 1521 C C . ILE A 1 193 ? -14.000 7.217 16.196 1.00 90.88 193 ILE A C 1
ATOM 1523 O O . ILE A 1 193 ? -14.961 7.089 16.965 1.00 90.88 193 ILE A O 1
ATOM 1527 N N . ALA A 1 194 ? -13.956 6.568 15.028 1.00 94.12 194 ALA A N 1
ATOM 1528 C CA . ALA A 1 194 ? -15.044 5.715 14.560 1.00 94.12 194 ALA A CA 1
ATOM 1529 C C . ALA A 1 194 ? -15.311 4.544 15.522 1.00 94.12 194 ALA A C 1
ATOM 1531 O O . ALA A 1 194 ? -14.394 3.877 16.008 1.00 94.12 194 ALA A O 1
ATOM 1532 N N . LYS A 1 195 ? -16.599 4.276 15.772 1.00 95.38 195 LYS A N 1
ATOM 1533 C CA . LYS A 1 195 ? -17.067 3.208 16.679 1.00 95.38 195 LYS A CA 1
ATOM 1534 C C . LYS A 1 195 ? -17.655 2.000 15.952 1.00 95.38 195 LYS A C 1
ATOM 1536 O O . LYS A 1 195 ? -17.640 0.897 16.482 1.00 95.38 195 LYS A O 1
ATOM 1541 N N . ARG A 1 196 ? -18.218 2.206 14.759 1.00 96.31 196 ARG A N 1
ATOM 1542 C CA . ARG A 1 196 ? -18.840 1.137 13.966 1.00 96.31 196 ARG A CA 1
ATOM 1543 C C . ARG A 1 196 ? -17.773 0.449 13.127 1.00 96.31 196 ARG A C 1
ATOM 1545 O O . ARG A 1 196 ? -17.072 1.136 12.390 1.00 96.31 196 ARG A O 1
ATOM 1552 N N . ASN A 1 197 ? -17.708 -0.883 13.181 1.00 96.19 197 ASN A N 1
ATOM 1553 C CA . ASN A 1 197 ? -16.733 -1.654 12.402 1.00 96.19 197 ASN A CA 1
ATOM 1554 C C . ASN A 1 197 ? -16.814 -1.324 10.902 1.00 96.19 197 ASN A C 1
ATOM 1556 O O . ASN A 1 197 ? -15.799 -1.024 10.296 1.00 96.19 197 ASN A O 1
ATOM 1560 N N . SER A 1 198 ? -18.014 -1.251 10.317 1.00 95.12 198 SER A N 1
ATOM 1561 C CA . SER A 1 198 ? -18.174 -0.889 8.899 1.00 95.12 198 SER A CA 1
ATOM 1562 C C . SER A 1 198 ? -17.589 0.485 8.551 1.00 95.12 198 SER A C 1
ATOM 1564 O O . SER A 1 198 ? -16.963 0.639 7.509 1.00 95.12 198 SER A O 1
ATOM 1566 N N . THR A 1 199 ? -17.731 1.476 9.436 1.00 95.88 199 THR A N 1
ATOM 1567 C CA . THR A 1 199 ? -17.122 2.803 9.257 1.00 95.88 199 THR A CA 1
ATOM 1568 C C . THR A 1 199 ? -15.603 2.740 9.381 1.00 95.88 199 THR A C 1
ATOM 1570 O O . THR A 1 199 ? -14.913 3.399 8.606 1.00 95.88 199 THR A O 1
ATOM 1573 N N . ILE A 1 200 ? -15.075 1.936 10.309 1.00 97.62 200 ILE A N 1
ATOM 1574 C CA . ILE A 1 200 ? -13.629 1.745 10.482 1.00 97.62 200 ILE A CA 1
ATOM 1575 C C . ILE A 1 200 ? -13.035 1.068 9.240 1.00 97.62 200 ILE A C 1
ATOM 1577 O O . ILE A 1 200 ? -12.044 1.552 8.700 1.00 97.62 200 ILE A O 1
ATOM 1581 N N . GLN A 1 201 ? -13.672 0.012 8.733 1.00 97.94 201 GLN A N 1
ATOM 1582 C CA . GLN A 1 201 ? -13.238 -0.698 7.527 1.00 97.94 201 GLN A CA 1
ATOM 1583 C C . GLN A 1 201 ? -13.306 0.192 6.281 1.00 97.94 201 GLN A C 1
ATOM 1585 O O . GLN A 1 201 ? -12.320 0.318 5.567 1.00 97.94 201 GLN A O 1
ATOM 1590 N N . ALA A 1 202 ? -14.420 0.897 6.065 1.00 97.50 202 ALA A N 1
ATOM 1591 C CA . ALA A 1 202 ? -14.561 1.806 4.929 1.00 97.50 202 ALA A CA 1
ATOM 1592 C C . ALA A 1 202 ? -13.539 2.957 4.967 1.00 97.50 202 ALA A C 1
ATOM 1594 O O . ALA A 1 202 ? -12.912 3.267 3.958 1.00 97.50 202 ALA A O 1
ATOM 1595 N N . THR A 1 203 ? -13.350 3.581 6.136 1.00 96.88 203 THR A N 1
ATOM 1596 C CA . THR A 1 203 ? -12.415 4.712 6.284 1.00 96.88 203 THR A CA 1
ATOM 1597 C C . THR A 1 203 ? -10.962 4.264 6.168 1.00 96.88 203 THR A C 1
ATOM 1599 O O . THR A 1 203 ? -10.166 4.945 5.531 1.00 96.88 203 THR A O 1
ATOM 1602 N N . SER A 1 204 ? -10.606 3.119 6.760 1.00 98.06 204 SER A N 1
ATOM 1603 C CA . SER A 1 204 ? -9.253 2.564 6.634 1.00 98.06 204 SER A CA 1
ATOM 1604 C C . SER A 1 204 ? -8.942 2.142 5.204 1.00 98.06 204 SER A C 1
ATOM 1606 O O . SER A 1 204 ? -7.843 2.418 4.736 1.00 98.06 204 SER A O 1
ATOM 1608 N N . PHE A 1 205 ? -9.909 1.558 4.490 1.00 98.06 205 PHE A N 1
ATOM 1609 C CA . PHE A 1 205 ? -9.759 1.231 3.077 1.00 98.06 205 PHE A CA 1
ATOM 1610 C C . PHE A 1 205 ? -9.522 2.491 2.244 1.00 98.06 205 PHE A C 1
ATOM 1612 O O . PHE A 1 205 ? -8.532 2.554 1.529 1.00 98.06 205 PHE A O 1
ATOM 1619 N N . LEU A 1 206 ? -10.353 3.528 2.415 1.00 97.00 206 LEU A N 1
ATOM 1620 C CA . LEU A 1 206 ? -10.181 4.815 1.730 1.00 97.00 206 LEU A CA 1
ATOM 1621 C C . LEU A 1 206 ? -8.793 5.425 1.980 1.00 97.00 206 LEU A C 1
ATOM 1623 O O . LEU A 1 206 ? -8.146 5.910 1.055 1.00 97.00 206 LEU A O 1
ATOM 1627 N N . LEU A 1 207 ? -8.326 5.410 3.230 1.00 96.00 207 LEU A N 1
ATOM 1628 C CA . LEU A 1 207 ? -6.999 5.918 3.579 1.00 96.00 207 LEU A CA 1
ATOM 1629 C C . LEU A 1 207 ? -5.882 5.060 2.972 1.00 96.00 207 LEU A C 1
ATOM 1631 O O . LEU A 1 207 ? -4.920 5.619 2.460 1.00 96.00 207 LEU A O 1
ATOM 1635 N N . MET A 1 208 ? -6.008 3.730 2.986 1.00 96.88 208 MET A N 1
ATOM 1636 C CA . MET A 1 208 ? -5.038 2.821 2.368 1.00 96.88 208 MET A CA 1
ATOM 1637 C C . MET A 1 208 ? -4.923 3.060 0.863 1.00 96.88 208 MET A C 1
ATOM 1639 O O . MET A 1 208 ? -3.810 3.226 0.365 1.00 96.88 208 MET A O 1
ATOM 1643 N N . THR A 1 209 ? -6.049 3.138 0.147 1.00 97.06 209 THR A N 1
ATOM 1644 C CA . THR A 1 209 ? -6.031 3.373 -1.302 1.00 97.06 209 THR A CA 1
ATOM 1645 C C . THR A 1 209 ? -5.452 4.743 -1.623 1.00 97.06 209 THR A C 1
ATOM 1647 O O . THR A 1 209 ? -4.664 4.858 -2.553 1.00 97.06 209 THR A O 1
ATOM 1650 N N . THR A 1 210 ? -5.750 5.756 -0.803 1.00 95.38 210 THR A N 1
ATOM 1651 C CA . THR A 1 210 ? -5.159 7.096 -0.931 1.00 95.38 210 THR A CA 1
ATOM 1652 C C . THR A 1 210 ? -3.645 7.071 -0.702 1.00 95.38 210 THR A C 1
ATOM 1654 O O . THR A 1 210 ? -2.900 7.649 -1.479 1.00 95.38 210 THR A O 1
ATOM 1657 N N . ILE A 1 211 ? -3.149 6.374 0.324 1.00 95.19 211 ILE A N 1
ATOM 1658 C CA . ILE A 1 211 ? -1.700 6.263 0.570 1.00 95.19 211 ILE A CA 1
ATOM 1659 C C . ILE A 1 211 ? -0.995 5.633 -0.634 1.00 95.19 211 ILE A C 1
ATOM 1661 O O . ILE A 1 211 ? 0.043 6.127 -1.068 1.00 95.19 211 ILE A O 1
ATOM 1665 N N . LEU A 1 212 ? -1.565 4.563 -1.192 1.00 96.12 212 LEU A N 1
ATOM 1666 C CA . LEU A 1 212 ? -1.008 3.893 -2.365 1.00 96.12 212 LEU A CA 1
ATOM 1667 C C . LEU A 1 212 ? -1.116 4.747 -3.637 1.00 96.12 212 LEU A C 1
ATOM 1669 O O . LEU A 1 212 ? -0.196 4.737 -4.450 1.00 96.12 212 LEU A O 1
ATOM 1673 N N . HIS A 1 213 ? -2.192 5.519 -3.783 1.00 95.19 213 HIS A N 1
ATOM 1674 C CA . HIS A 1 213 ? -2.365 6.509 -4.844 1.00 95.19 213 HIS A CA 1
ATOM 1675 C C . HIS A 1 213 ? -1.241 7.549 -4.807 1.00 95.19 213 HIS A C 1
ATOM 1677 O O . HIS A 1 213 ? -0.515 7.729 -5.783 1.00 95.19 213 HIS A O 1
ATOM 1683 N N . GLU A 1 214 ? -1.045 8.197 -3.661 1.00 93.31 214 GLU A N 1
ATOM 1684 C CA . GLU A 1 214 ? -0.013 9.223 -3.503 1.00 93.31 214 GLU A CA 1
ATOM 1685 C C . GLU A 1 214 ? 1.401 8.636 -3.602 1.00 93.31 214 GLU A C 1
ATOM 1687 O O . GLU A 1 214 ? 2.323 9.263 -4.128 1.00 93.31 214 GLU A O 1
ATOM 1692 N N . PHE A 1 215 ? 1.585 7.386 -3.166 1.00 93.69 215 PHE A N 1
ATOM 1693 C CA . PHE A 1 215 ? 2.834 6.660 -3.366 1.00 93.69 215 PHE A CA 1
ATOM 1694 C C . PHE A 1 215 ? 3.212 6.568 -4.850 1.00 93.69 215 PHE A C 1
ATOM 1696 O O . PHE A 1 215 ? 4.393 6.721 -5.166 1.00 93.69 215 PHE A O 1
ATOM 1703 N N . ILE A 1 216 ? 2.253 6.380 -5.768 1.00 94.06 216 ILE A N 1
ATOM 1704 C CA . ILE A 1 216 ? 2.531 6.392 -7.212 1.00 94.06 216 ILE A CA 1
ATOM 1705 C C . ILE A 1 216 ? 3.109 7.739 -7.635 1.00 94.06 216 ILE A C 1
ATOM 1707 O O . ILE A 1 216 ? 4.198 7.764 -8.205 1.00 94.06 216 ILE A O 1
ATOM 1711 N N . HIS A 1 217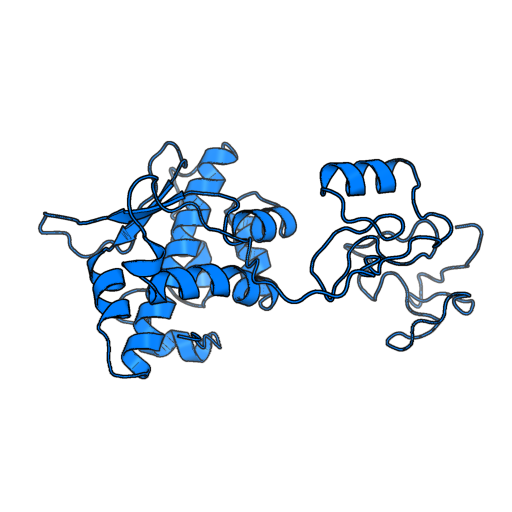 ? 2.445 8.847 -7.311 1.00 91.88 217 HIS A N 1
ATOM 1712 C CA . HIS A 1 217 ? 2.921 10.185 -7.672 1.00 91.88 217 HIS A CA 1
ATOM 1713 C C . HIS A 1 217 ? 4.318 10.461 -7.104 1.00 91.88 217 HIS A C 1
ATOM 1715 O O . HIS A 1 217 ? 5.239 10.837 -7.833 1.00 91.88 217 HIS A O 1
ATOM 1721 N N . SER A 1 218 ? 4.531 10.151 -5.822 1.00 90.94 218 SER A N 1
ATOM 1722 C CA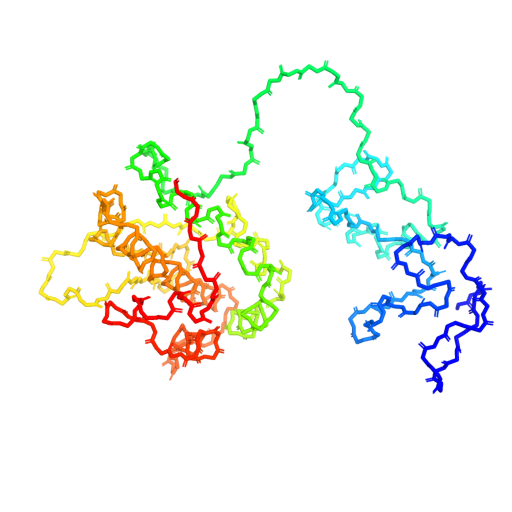 . SER A 1 218 ? 5.838 10.304 -5.172 1.00 90.94 218 SER A CA 1
ATOM 1723 C C . SER A 1 218 ? 6.923 9.485 -5.875 1.00 90.94 218 SER A C 1
ATOM 1725 O O . SER A 1 218 ? 8.026 9.981 -6.124 1.00 90.94 218 SER A O 1
ATOM 1727 N N . SER A 1 219 ? 6.607 8.240 -6.227 1.00 90.62 219 SER A N 1
ATOM 1728 C CA . SER A 1 219 ? 7.530 7.328 -6.899 1.00 90.62 219 SER A CA 1
ATOM 1729 C C . SER A 1 219 ? 7.887 7.803 -8.300 1.00 90.62 219 SER A C 1
ATOM 1731 O O . SER A 1 219 ? 9.057 7.792 -8.672 1.00 90.62 219 SER A O 1
ATOM 1733 N N . ARG A 1 220 ? 6.903 8.277 -9.067 1.00 90.31 220 ARG A N 1
ATOM 1734 C CA . ARG A 1 220 ? 7.111 8.763 -10.434 1.00 90.31 220 ARG A CA 1
ATOM 1735 C C . ARG A 1 220 ? 8.009 9.989 -10.466 1.00 90.31 220 ARG A C 1
ATOM 1737 O O . ARG A 1 220 ? 8.934 10.025 -11.275 1.00 90.31 220 ARG A O 1
ATOM 1744 N N . VAL A 1 221 ? 7.813 10.923 -9.534 1.00 87.25 221 VAL A N 1
ATOM 1745 C CA . VAL A 1 221 ? 8.722 12.062 -9.350 1.00 87.25 221 VAL A CA 1
ATOM 1746 C C . VAL A 1 221 ? 10.146 11.577 -9.055 1.00 87.25 221 VAL A C 1
ATOM 1748 O O . VAL A 1 221 ? 11.087 11.997 -9.726 1.00 87.25 221 VAL A O 1
ATOM 1751 N N . LYS A 1 222 ? 10.317 10.642 -8.109 1.00 86.88 222 LYS A N 1
ATOM 1752 C CA . LYS A 1 222 ? 11.635 10.082 -7.745 1.00 86.88 222 LYS A CA 1
ATOM 1753 C C . LYS A 1 222 ? 12.307 9.316 -8.888 1.00 86.88 222 LYS A C 1
ATOM 1755 O O . LYS A 1 222 ? 13.532 9.315 -8.988 1.00 86.88 222 LYS A O 1
ATOM 1760 N N . ASN A 1 223 ? 11.515 8.698 -9.757 1.00 85.25 223 ASN A N 1
ATOM 1761 C CA . ASN A 1 223 ? 11.978 7.957 -10.927 1.00 85.25 223 ASN A CA 1
ATOM 1762 C C . ASN A 1 223 ? 12.091 8.823 -12.189 1.00 85.25 223 ASN A C 1
ATOM 1764 O O . ASN A 1 223 ? 12.382 8.293 -13.258 1.00 85.25 223 ASN A O 1
ATOM 1768 N N . HIS A 1 224 ? 11.904 10.145 -12.080 1.00 87.56 224 HIS A N 1
ATOM 1769 C CA . HIS A 1 224 ? 11.966 11.084 -13.206 1.00 87.56 224 HIS A CA 1
ATOM 1770 C C . HIS A 1 224 ? 11.003 10.712 -14.347 1.00 87.56 224 HIS A C 1
ATOM 1772 O O . HIS A 1 224 ? 11.280 10.939 -15.527 1.00 87.56 224 HIS A O 1
ATOM 1778 N N . LEU A 1 225 ? 9.862 10.122 -13.990 1.00 86.12 225 LEU A N 1
ATOM 1779 C CA . LEU A 1 225 ? 8.811 9.743 -14.919 1.00 86.12 225 LEU A CA 1
ATOM 1780 C C . LEU A 1 225 ? 7.818 10.898 -15.100 1.00 86.12 225 LEU A C 1
ATOM 1782 O O . LEU A 1 225 ? 7.552 11.646 -14.158 1.00 86.12 225 LEU A O 1
ATOM 1786 N N . PRO A 1 226 ? 7.232 11.051 -16.298 1.00 78.38 226 PRO A N 1
ATOM 1787 C CA . PRO A 1 226 ? 6.260 12.104 -16.549 1.00 78.38 226 PRO A CA 1
ATOM 1788 C C . PRO A 1 226 ? 4.992 11.881 -15.717 1.00 78.38 226 PRO A C 1
ATOM 1790 O O . PRO A 1 226 ? 4.355 10.832 -15.824 1.00 78.38 226 PRO A O 1
ATOM 1793 N N . ASP A 1 227 ? 4.608 12.891 -14.938 1.00 69.69 227 ASP A N 1
ATOM 1794 C CA . ASP A 1 227 ? 3.394 12.884 -14.101 1.00 69.69 227 ASP A CA 1
ATOM 1795 C C . ASP A 1 227 ? 2.325 13.884 -14.589 1.00 69.69 227 ASP A C 1
ATOM 1797 O O . ASP A 1 227 ? 1.264 14.039 -14.009 1.00 69.69 227 ASP A O 1
ATOM 1801 N N . VAL A 1 228 ? 2.598 14.577 -15.698 1.00 56.91 228 VAL A N 1
ATOM 1802 C CA . VAL A 1 228 ? 1.864 15.783 -16.127 1.00 56.91 228 VAL A CA 1
ATOM 1803 C C . VAL A 1 228 ? 0.696 15.532 -17.091 1.00 56.91 228 VAL A C 1
ATOM 1805 O O . VAL A 1 228 ? 0.100 16.486 -17.581 1.00 56.91 228 VAL A O 1
ATOM 1808 N N . THR A 1 229 ? 0.380 14.274 -17.423 1.00 58.28 229 THR A N 1
ATOM 1809 C CA . THR A 1 229 ? -0.655 13.956 -18.439 1.00 58.28 229 THR A CA 1
ATOM 1810 C C . THR A 1 229 ? -1.650 12.866 -18.052 1.00 58.28 229 THR A C 1
ATOM 1812 O O . THR A 1 229 ? -2.706 12.789 -18.676 1.00 58.28 229 THR A O 1
ATOM 1815 N N . ALA A 1 230 ? -1.359 12.040 -17.046 1.00 70.00 230 ALA A N 1
ATOM 1816 C CA . ALA A 1 230 ? -2.255 10.977 -16.606 1.00 70.00 230 ALA A CA 1
ATOM 1817 C C . ALA A 1 230 ? -2.254 10.882 -15.078 1.00 70.00 230 ALA A C 1
ATOM 1819 O O . ALA A 1 230 ? -1.193 10.871 -14.463 1.00 70.00 230 ALA A O 1
ATOM 1820 N N . GLU A 1 231 ? -3.443 10.774 -14.485 1.00 86.19 231 GLU A N 1
ATOM 1821 C CA . GLU A 1 231 ? -3.637 10.523 -13.054 1.00 86.19 231 GLU A CA 1
ATOM 1822 C C . GLU A 1 231 ? -3.291 9.058 -12.745 1.00 86.19 231 GLU A C 1
ATOM 1824 O O . GLU A 1 231 ? -4.160 8.184 -12.683 1.00 86.19 231 GLU A O 1
ATOM 1829 N N . TYR A 1 232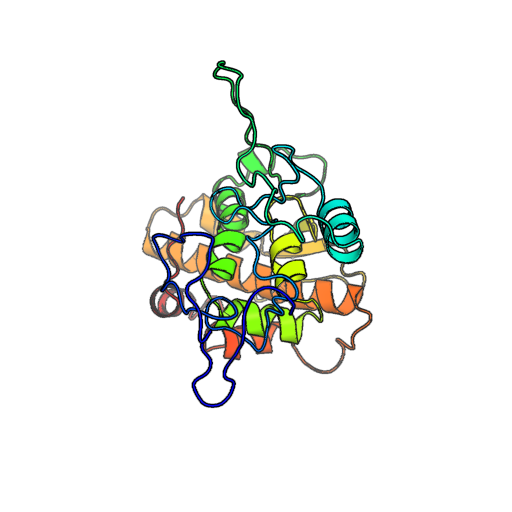 ? -1.997 8.748 -12.631 1.00 89.25 232 TYR A N 1
ATOM 1830 C CA . TYR A 1 232 ? -1.524 7.374 -12.431 1.00 89.25 232 TYR A CA 1
ATOM 1831 C C . TYR A 1 232 ? -1.982 6.776 -11.094 1.00 89.25 232 TYR A C 1
ATOM 1833 O O . TYR A 1 232 ? -2.183 5.563 -11.019 1.00 89.25 232 TYR A O 1
ATOM 1841 N N . GLY A 1 233 ? -2.232 7.602 -10.074 1.00 90.62 233 GLY A N 1
ATOM 1842 C CA . GLY A 1 233 ? -2.919 7.166 -8.861 1.00 90.62 233 GLY A CA 1
ATOM 1843 C C . GLY A 1 233 ? -4.348 6.677 -9.140 1.00 90.62 233 GLY A C 1
ATOM 1844 O O . GLY A 1 233 ? -4.743 5.609 -8.671 1.00 90.62 233 GLY A O 1
ATOM 1845 N N . LYS A 1 234 ? -5.107 7.366 -10.005 1.00 91.38 234 LYS A N 1
ATOM 1846 C CA . LYS A 1 234 ? -6.433 6.897 -10.460 1.00 91.38 234 LYS A CA 1
ATOM 1847 C C . LYS A 1 234 ? -6.363 5.642 -11.317 1.00 91.38 234 LYS A C 1
ATOM 1849 O O . LYS A 1 234 ? -7.251 4.794 -11.239 1.00 91.38 234 LYS A O 1
ATOM 1854 N N . ALA A 1 235 ? -5.308 5.489 -12.115 1.00 91.75 235 ALA A N 1
ATOM 1855 C CA . ALA A 1 235 ? -5.077 4.250 -12.846 1.00 91.75 235 ALA A CA 1
ATOM 1856 C C . ALA A 1 235 ? -4.849 3.075 -11.879 1.00 91.75 235 ALA A C 1
ATOM 1858 O O . ALA A 1 235 ? -5.480 2.030 -12.039 1.00 91.75 235 ALA A O 1
ATOM 1859 N N . LEU A 1 236 ? -4.027 3.256 -10.839 1.00 94.00 236 LEU A N 1
ATOM 1860 C CA . LEU A 1 236 ? -3.863 2.251 -9.789 1.00 94.00 236 LEU A CA 1
ATOM 1861 C C . LEU A 1 236 ? -5.209 1.880 -9.159 1.00 94.00 236 LEU A C 1
ATOM 1863 O O . LEU A 1 236 ? -5.483 0.696 -9.003 1.00 94.00 236 LEU A O 1
ATOM 1867 N N . GLU A 1 237 ? -6.055 2.856 -8.831 1.00 94.31 237 GLU A N 1
ATOM 1868 C CA . GLU A 1 237 ? -7.360 2.572 -8.231 1.00 94.31 237 GLU A CA 1
ATOM 1869 C C . GLU A 1 237 ? -8.243 1.723 -9.151 1.00 94.31 237 GLU A C 1
ATOM 1871 O O . GLU A 1 237 ? -8.704 0.642 -8.776 1.00 94.31 237 GLU A O 1
ATOM 1876 N N . LYS A 1 238 ? -8.391 2.161 -10.402 1.00 92.75 238 LYS A N 1
ATOM 1877 C CA . LYS A 1 238 ? -9.238 1.492 -11.388 1.00 92.75 238 LYS A CA 1
ATOM 1878 C C . LYS A 1 238 ? -8.810 0.053 -11.669 1.00 92.75 238 LYS A C 1
ATOM 1880 O O . LYS A 1 238 ? -9.668 -0.812 -11.815 1.00 92.75 238 LYS A O 1
ATOM 1885 N N . TYR A 1 239 ? -7.509 -0.207 -11.778 1.00 90.44 239 TYR A N 1
ATOM 1886 C CA . TYR A 1 239 ? -7.006 -1.529 -12.160 1.00 90.44 239 TYR A CA 1
ATOM 1887 C C . TYR A 1 239 ? -6.640 -2.413 -10.963 1.00 90.44 239 TYR A C 1
ATOM 1889 O O . TYR A 1 239 ? -6.829 -3.623 -11.029 1.00 90.44 239 TYR A O 1
ATOM 1897 N N . GLY A 1 240 ? -6.156 -1.822 -9.870 1.00 89.88 240 GLY A N 1
ATOM 1898 C CA . GLY A 1 240 ? -5.770 -2.527 -8.648 1.00 89.88 240 GLY A CA 1
ATOM 1899 C C . GLY A 1 240 ? -6.925 -2.773 -7.676 1.00 89.88 240 GLY A C 1
ATOM 1900 O O . GLY A 1 240 ? -6.889 -3.765 -6.955 1.00 89.88 240 GLY A O 1
ATOM 1901 N N . PHE A 1 241 ? -7.952 -1.912 -7.666 1.00 94.06 241 PHE A N 1
ATOM 1902 C CA . PHE A 1 241 ? -9.137 -2.058 -6.800 1.00 94.06 241 PHE A CA 1
ATOM 1903 C C . PHE A 1 241 ? -10.456 -2.233 -7.564 1.00 94.06 241 PHE A C 1
ATOM 1905 O O . PHE A 1 241 ? -11.497 -2.487 -6.946 1.00 94.06 241 PHE A O 1
ATOM 1912 N N . GLY A 1 242 ? -10.415 -2.111 -8.894 1.00 92.44 242 GLY A N 1
ATOM 1913 C CA . GLY A 1 242 ? -11.551 -2.307 -9.793 1.00 92.44 242 GLY A CA 1
ATOM 1914 C C . GLY A 1 242 ? -12.429 -1.072 -10.021 1.00 92.44 242 GLY A C 1
ATOM 1915 O O . GLY A 1 242 ? -13.403 -1.179 -10.761 1.00 92.44 242 GLY A O 1
ATOM 1916 N N . GLU A 1 243 ? -12.127 0.073 -9.398 1.00 94.25 243 GLU A N 1
ATOM 1917 C CA . GLU A 1 243 ? -12.888 1.327 -9.522 1.00 94.25 243 GLU A CA 1
ATOM 1918 C C . GLU A 1 243 ? -12.067 2.521 -9.003 1.00 94.25 243 GLU A C 1
ATOM 1920 O O . GLU A 1 243 ? -11.147 2.335 -8.212 1.00 94.25 243 GLU A O 1
ATOM 1925 N N . ASP A 1 244 ? -12.417 3.747 -9.404 1.00 92.75 244 ASP A N 1
ATOM 1926 C CA . ASP A 1 244 ? -11.961 4.977 -8.737 1.00 92.75 244 ASP A CA 1
ATOM 1927 C C . ASP A 1 244 ? -12.479 5.005 -7.285 1.00 92.75 244 ASP A C 1
ATOM 1929 O O . ASP A 1 244 ? -13.678 5.183 -7.039 1.00 92.75 244 ASP A O 1
ATOM 1933 N N . ILE A 1 245 ? -11.589 4.805 -6.308 1.00 94.06 245 ILE A N 1
ATOM 1934 C CA . ILE A 1 245 ? -11.970 4.693 -4.898 1.00 94.06 245 ILE A CA 1
ATOM 1935 C C . ILE A 1 245 ? -12.084 6.083 -4.277 1.00 94.06 245 ILE A C 1
ATOM 1937 O O . ILE A 1 245 ? -11.145 6.874 -4.233 1.00 94.06 245 ILE A O 1
ATOM 1941 N N . ASN A 1 246 ? -13.253 6.367 -3.713 1.00 91.75 246 ASN A N 1
ATOM 1942 C CA . ASN A 1 246 ? -13.557 7.638 -3.078 1.00 91.75 246 ASN A CA 1
ATOM 1943 C C . ASN A 1 246 ? -14.491 7.462 -1.871 1.00 91.75 246 ASN A C 1
ATOM 1945 O O . ASN A 1 246 ? -14.984 6.375 -1.557 1.00 91.75 246 ASN A O 1
ATOM 1949 N N . LYS A 1 247 ? -14.759 8.571 -1.174 1.00 89.81 247 LYS A N 1
ATOM 1950 C CA . LYS A 1 247 ? -15.596 8.605 0.037 1.00 89.81 247 LYS A CA 1
ATOM 1951 C C . LYS A 1 247 ? -16.996 8.001 -0.149 1.00 89.81 247 LYS A C 1
ATOM 1953 O O . LYS A 1 247 ? -17.586 7.550 0.831 1.00 89.81 247 LYS A O 1
ATOM 1958 N N . ASN A 1 248 ? -17.525 7.984 -1.375 1.00 92.06 248 ASN A N 1
ATOM 1959 C CA . ASN A 1 248 ? -18.871 7.496 -1.651 1.00 92.06 248 ASN A CA 1
ATOM 1960 C C . ASN A 1 248 ? -18.918 5.979 -1.865 1.00 92.06 248 ASN A C 1
ATOM 1962 O O . ASN A 1 248 ? -19.961 5.395 -1.603 1.00 92.06 248 ASN A O 1
ATOM 1966 N N . ASN A 1 249 ? -17.827 5.327 -2.288 1.00 94.88 249 ASN A N 1
ATOM 1967 C CA . ASN A 1 249 ? -17.834 3.899 -2.645 1.00 94.88 249 ASN A CA 1
ATOM 1968 C C . ASN A 1 249 ? -16.897 3.015 -1.799 1.00 94.88 249 ASN A C 1
ATOM 1970 O O . ASN A 1 249 ? -17.053 1.794 -1.811 1.00 94.88 249 ASN A O 1
ATOM 1974 N N . ALA A 1 250 ? -15.994 3.582 -0.990 1.00 95.31 250 ALA A N 1
ATOM 1975 C CA . ALA A 1 250 ? -15.066 2.797 -0.163 1.00 95.31 250 ALA A CA 1
ATOM 1976 C C . ALA A 1 250 ? -15.768 1.780 0.762 1.00 95.31 250 ALA A C 1
ATOM 1978 O O . ALA A 1 250 ? -15.245 0.699 1.027 1.00 95.31 250 ALA A O 1
ATOM 1979 N N . HIS A 1 251 ? -16.983 2.100 1.219 1.00 94.94 251 HIS A N 1
ATOM 1980 C CA . HIS A 1 251 ? -17.801 1.219 2.056 1.00 94.94 251 HIS A CA 1
ATOM 1981 C C . HIS A 1 251 ? -18.274 -0.061 1.348 1.00 94.94 251 HIS A C 1
ATOM 1983 O O . HIS A 1 251 ? -18.555 -1.051 2.017 1.00 94.94 251 HIS A O 1
ATOM 1989 N N . GLU A 1 252 ? -18.359 -0.046 0.021 1.00 95.62 252 GLU A N 1
ATOM 1990 C CA . GLU A 1 252 ? -18.728 -1.199 -0.798 1.00 95.62 252 GLU A CA 1
ATOM 1991 C C . GLU A 1 252 ? -17.477 -1.980 -1.230 1.00 95.62 252 GLU A C 1
ATOM 1993 O O . GLU A 1 252 ? -17.457 -3.212 -1.217 1.00 95.62 252 GLU A O 1
ATOM 1998 N N . TYR A 1 253 ? -16.407 -1.265 -1.584 1.00 96.50 253 TYR A N 1
ATOM 1999 C CA . TYR A 1 253 ? -15.232 -1.861 -2.218 1.00 96.50 253 TYR A CA 1
ATOM 2000 C C . TYR A 1 253 ? -14.232 -2.496 -1.253 1.00 96.50 253 TYR A C 1
ATOM 2002 O O . TYR A 1 253 ? -13.494 -3.382 -1.687 1.00 96.50 253 TYR A O 1
ATOM 2010 N N . TYR A 1 254 ? -14.234 -2.138 0.037 1.00 96.44 254 TYR A N 1
ATOM 2011 C CA . TYR A 1 254 ? -13.333 -2.786 0.997 1.00 96.44 254 TYR A CA 1
ATOM 2012 C C . TYR A 1 254 ? -13.580 -4.304 1.066 1.00 96.44 254 TYR A C 1
ATOM 2014 O O . TYR A 1 254 ? -12.637 -5.089 1.087 1.00 96.44 254 TYR A O 1
ATOM 2022 N N . GLN A 1 255 ? -14.847 -4.734 1.008 1.00 93.38 255 GLN A N 1
ATOM 2023 C CA . GLN A 1 255 ? -15.209 -6.155 1.032 1.00 93.38 255 GLN A CA 1
ATOM 2024 C C . GLN A 1 255 ? -14.809 -6.863 -0.262 1.00 93.38 255 GLN A C 1
ATOM 2026 O O . GLN A 1 255 ? -14.245 -7.953 -0.216 1.00 93.38 255 GLN A O 1
ATOM 2031 N N . LYS A 1 256 ? -15.065 -6.228 -1.415 1.00 94.94 256 LYS A N 1
ATOM 2032 C CA . LYS A 1 256 ? -14.711 -6.770 -2.739 1.00 94.94 256 LYS A CA 1
ATOM 2033 C C . LYS A 1 256 ? -13.209 -7.010 -2.881 1.00 94.94 256 LYS A C 1
ATOM 2035 O O . LYS A 1 256 ? -12.807 -7.946 -3.557 1.00 94.94 256 LYS A O 1
ATOM 2040 N N . ASN A 1 257 ? -12.407 -6.181 -2.217 1.00 95.19 257 ASN A N 1
ATOM 2041 C CA . ASN A 1 257 ? -10.952 -6.243 -2.240 1.00 95.19 257 ASN A CA 1
ATOM 2042 C C . ASN A 1 257 ? -10.354 -7.063 -1.082 1.00 95.19 257 ASN A C 1
ATOM 2044 O O . ASN A 1 257 ? -9.144 -7.056 -0.885 1.00 95.19 257 ASN A O 1
ATOM 2048 N N . GLY A 1 258 ? -11.179 -7.760 -0.290 1.00 93.62 258 GLY A N 1
ATOM 2049 C CA . GLY A 1 258 ? -10.695 -8.571 0.832 1.00 93.62 258 GLY A CA 1
ATOM 2050 C C . GLY A 1 258 ? -9.970 -7.757 1.909 1.00 93.62 258 GLY A C 1
ATOM 2051 O O . GLY A 1 258 ? -9.157 -8.303 2.654 1.00 93.62 258 GLY A O 1
ATOM 2052 N N . TRP A 1 259 ? -10.236 -6.452 1.989 1.00 96.56 259 TRP A N 1
ATOM 2053 C CA . TRP A 1 259 ? -9.643 -5.587 2.994 1.00 96.56 259 TRP A CA 1
ATOM 2054 C C . TRP A 1 259 ? -10.271 -5.852 4.363 1.00 96.56 259 TRP A C 1
ATOM 2056 O O . TRP A 1 259 ? -11.488 -5.772 4.533 1.00 96.56 259 TRP A O 1
ATOM 2066 N N . ASP A 1 260 ? -9.424 -6.135 5.348 1.00 94.69 260 ASP A N 1
ATOM 2067 C CA . ASP A 1 260 ? -9.828 -6.350 6.735 1.00 94.69 260 ASP A CA 1
ATOM 2068 C C . ASP A 1 260 ? -8.811 -5.699 7.673 1.00 94.69 260 ASP A C 1
ATOM 2070 O O . ASP A 1 260 ? -7.794 -6.288 8.054 1.00 94.69 260 ASP A O 1
ATOM 2074 N N . PHE A 1 261 ? -9.062 -4.436 8.001 1.00 96.38 261 PHE A N 1
ATOM 2075 C CA . PHE A 1 261 ? -8.200 -3.639 8.855 1.00 96.38 261 PHE A CA 1
ATOM 2076 C C . PHE A 1 261 ? -8.188 -4.171 10.291 1.00 96.38 261 PHE A C 1
ATOM 2078 O O . PHE A 1 261 ? -9.233 -4.261 10.942 1.00 96.38 261 PHE A O 1
ATOM 2085 N N . LYS A 1 262 ? -6.992 -4.489 10.797 1.00 86.75 262 LYS A N 1
ATOM 2086 C CA . LYS A 1 262 ? -6.752 -4.992 12.153 1.00 86.75 262 LYS A CA 1
ATOM 2087 C C . LYS A 1 262 ? -6.382 -3.823 13.073 1.00 86.75 262 LYS A C 1
ATOM 2089 O O . LYS A 1 262 ? -5.245 -3.353 13.064 1.00 86.75 262 LYS A O 1
ATOM 2094 N N . TYR A 1 263 ? -7.353 -3.337 13.852 1.00 80.19 263 TYR A N 1
ATOM 2095 C CA . TYR A 1 263 ? -7.252 -2.099 14.641 1.00 80.19 263 TYR A CA 1
ATOM 2096 C C . TYR A 1 263 ? -7.316 -2.281 16.152 1.00 80.19 263 TYR A C 1
ATOM 2098 O O . TYR A 1 263 ? -7.807 -3.317 16.639 1.00 80.19 263 TYR A O 1
#